Protein AF-0000000069321729 (afdb_homodimer)

Radius of gyration: 30.31 Å; Cα contacts (8 Å, |Δi|>4): 492; chains: 2; bounding box: 99×79×42 Å

Organism: Aedes albopictus (NCBI:txid7160)

Sequence (280 aa):
MAQFRSVLTGVLRRQTQLLVRAIPFSSQSTGKGHLKLSDTCVKRLKEICDDKSFLRVTIEGGGCSGFQYKFDIDDKLEADDVVFGEKDARVVIDQTSIEYVNGSTIDFHTELIRSGFRIINNPKAEQGCSCGASFAIKLDMAQFRSVLTGVLRRQTQLLVRAIPFSSQSTGKGHLKLSDTCVKRLKEICDDKSFLRVTIEGGGCSGFQYKFDIDDKLEADDVVFGEKDARVVIDQTSIEYVNGSTIDFHTELIRSGFRIINNPKAEQGCSCGASFAIKLD

Nearest PDB structures (foldseek):
  1x0g-assembly1_A  TM=8.311E-01  e=1.034E-07  Thermosynechococcus vestitus BP-1
  2d2a-assembly2_A  TM=8.079E-01  e=9.128E-08  Escherichia coli
  1x0g-assembly1_C  TM=8.410E-01  e=2.810E-07  Thermosynechococcus vestitus BP-1
  1r94-assembly1_A  TM=8.181E-01  e=1.339E-06  Escherichia coli
  1s98-assembly1_A  TM=8.050E-01  e=2.207E-06  Escherichia coli

pLDDT: mean 76.52, std 24.37, range [25.16, 98.44]

Structure (mmCIF, N/CA/C/O backbone):
data_AF-0000000069321729-model_v1
#
loop_
_entity.id
_entity.type
_entity.pdbx_description
1 polymer 'Iron-sulfur cluster assembly 2 homolog, mitochondrial'
#
loop_
_atom_site.group_PDB
_atom_site.id
_atom_site.type_symbol
_atom_site.label_atom_id
_atom_site.label_alt_id
_atom_site.label_comp_id
_atom_site.label_asym_id
_atom_site.label_entity_id
_atom_site.label_seq_id
_atom_site.pdbx_PDB_ins_code
_atom_site.Cartn_x
_atom_site.Cartn_y
_atom_site.Cartn_z
_atom_site.occupancy
_atom_site.B_iso_or_equiv
_atom_site.auth_seq_id
_atom_site.auth_comp_id
_atom_site.auth_asym_id
_atom_site.auth_atom_id
_atom_site.pdbx_PDB_model_num
ATOM 1 N N . MET A 1 1 ? -79.562 -44.406 -2.984 1 25.16 1 MET A N 1
ATOM 2 C CA . MET A 1 1 ? -78.125 -44.688 -2.971 1 25.16 1 MET A CA 1
ATOM 3 C C . MET A 1 1 ? -77.375 -43.812 -3.992 1 25.16 1 MET A C 1
ATOM 5 O O . MET A 1 1 ? -77.5 -44.031 -5.199 1 25.16 1 MET A O 1
ATOM 9 N N . ALA A 1 2 ? -77.438 -42.469 -3.715 1 28.06 2 ALA A N 1
ATOM 10 C CA . ALA A 1 2 ? -77 -41.25 -4.402 1 28.06 2 ALA A CA 1
ATOM 11 C C . ALA A 1 2 ? -75.5 -41.281 -4.648 1 28.06 2 ALA A C 1
ATOM 13 O O . ALA A 1 2 ? -74.688 -41.312 -3.701 1 28.06 2 ALA A O 1
ATOM 14 N N . GLN A 1 3 ? -75.062 -42.094 -5.641 1 29.8 3 GLN A N 1
ATOM 15 C CA . GLN A 1 3 ? -73.688 -42.281 -6.051 1 29.8 3 GLN A CA 1
ATOM 16 C C . GLN A 1 3 ? -73 -40.969 -6.449 1 29.8 3 GLN A C 1
ATOM 18 O O . GLN A 1 3 ? -73.5 -40.312 -7.387 1 29.8 3 GLN A O 1
ATOM 23 N N . PHE A 1 4 ? -72.688 -40.125 -5.445 1 33.66 4 PHE A N 1
ATOM 24 C CA . PHE A 1 4 ? -71.938 -38.875 -5.547 1 33.66 4 PHE A CA 1
ATOM 25 C C . PHE A 1 4 ? -70.625 -39.062 -6.301 1 33.66 4 PHE A C 1
ATOM 27 O O . PHE A 1 4 ? -69.812 -39.844 -5.902 1 33.66 4 PHE A O 1
ATOM 34 N N . ARG A 1 5 ? -70.688 -39.094 -7.695 1 33.28 5 ARG A N 1
ATOM 35 C CA . ARG A 1 5 ? -69.562 -39.062 -8.648 1 33.28 5 ARG A CA 1
ATOM 36 C C . ARG A 1 5 ? -68.625 -37.938 -8.328 1 33.28 5 ARG A C 1
ATOM 38 O O . ARG A 1 5 ? -69 -36.781 -8.328 1 33.28 5 ARG A O 1
ATOM 45 N N . SER A 1 6 ? -67.75 -38.188 -7.32 1 34.22 6 SER A N 1
ATOM 46 C CA . SER A 1 6 ? -66.625 -37.344 -6.914 1 34.22 6 SER A CA 1
ATOM 47 C C . SER A 1 6 ? -65.75 -36.938 -8.109 1 34.22 6 SER A C 1
ATOM 49 O O . SER A 1 6 ? -65.312 -37.781 -8.859 1 34.22 6 SER A O 1
ATOM 51 N N . VAL A 1 7 ? -66.188 -35.938 -8.961 1 39.03 7 VAL A N 1
ATOM 52 C CA . VAL A 1 7 ? -65.5 -35.312 -10.078 1 39.03 7 VAL A CA 1
ATOM 53 C C . VAL A 1 7 ? -64.125 -34.844 -9.617 1 39.03 7 VAL A C 1
ATOM 55 O O . VAL A 1 7 ? -64 -33.906 -8.82 1 39.03 7 VAL A O 1
ATOM 58 N N . LEU A 1 8 ? -63.188 -35.719 -9.18 1 38.53 8 LEU A N 1
ATOM 59 C CA . LEU A 1 8 ? -61.812 -35.375 -8.852 1 38.53 8 LEU A CA 1
ATOM 60 C C . LEU A 1 8 ? -61.156 -34.688 -10.031 1 38.53 8 LEU A C 1
ATOM 62 O O . LEU A 1 8 ? -60.906 -35.312 -11.062 1 38.53 8 LEU A O 1
ATOM 66 N N . THR A 1 9 ? -61.688 -33.531 -10.586 1 42.62 9 THR A N 1
ATOM 67 C CA . THR A 1 9 ? -60.906 -32.844 -11.617 1 42.62 9 THR A CA 1
ATOM 68 C C . THR A 1 9 ? -59.5 -32.531 -11.125 1 42.62 9 THR A C 1
ATOM 70 O O . THR A 1 9 ? -59.312 -31.828 -10.133 1 42.62 9 THR A O 1
ATOM 73 N N . GLY A 1 10 ? -58.656 -33.562 -10.992 1 34.59 10 GLY A N 1
ATOM 74 C CA . GLY A 1 10 ? -57.25 -33.469 -10.688 1 34.59 10 GLY A CA 1
ATOM 75 C C . GLY A 1 10 ? -56.531 -32.406 -11.523 1 34.59 10 GLY A C 1
ATOM 76 O O . GLY A 1 10 ? -56.531 -32.5 -12.758 1 34.59 10 GLY A O 1
ATOM 77 N N . VAL A 1 11 ? -56.688 -31.109 -11.195 1 40.5 11 VAL A N 1
ATOM 78 C CA . VAL A 1 11 ? -55.906 -30.047 -11.797 1 40.5 11 VAL A CA 1
ATOM 79 C C . VAL A 1 11 ? -54.406 -30.422 -11.742 1 40.5 11 VAL A C 1
ATOM 81 O O . VAL A 1 11 ? -53.875 -30.625 -10.656 1 40.5 11 VAL A O 1
ATOM 84 N N . LEU A 1 12 ? -53.938 -31.25 -12.672 1 40.28 12 LEU A N 1
ATOM 85 C CA . LEU A 1 12 ? -52.531 -31.5 -12.891 1 40.28 12 LEU A CA 1
ATOM 86 C C . LEU A 1 12 ? -51.75 -30.188 -12.953 1 40.28 12 LEU A C 1
ATOM 88 O O . LEU A 1 12 ? -51.969 -29.375 -13.852 1 40.28 12 LEU A O 1
ATOM 92 N N . ARG A 1 13 ? -51.5 -29.516 -11.75 1 38.75 13 ARG A N 1
ATOM 93 C CA . ARG A 1 13 ? -50.531 -28.406 -11.68 1 38.75 13 ARG A CA 1
ATOM 94 C C . ARG A 1 13 ? -49.25 -28.75 -12.43 1 38.75 13 ARG A C 1
ATOM 96 O O . ARG A 1 13 ? -48.562 -29.719 -12.078 1 38.75 13 ARG A O 1
ATOM 103 N N . ARG A 1 14 ? -49.25 -28.594 -13.812 1 38 14 ARG A N 1
ATOM 104 C CA . ARG A 1 14 ? -48 -28.625 -14.57 1 38 14 ARG A CA 1
ATOM 105 C C . ARG A 1 14 ? -46.906 -27.797 -13.867 1 38 14 ARG A C 1
ATOM 107 O O . ARG A 1 14 ? -47.062 -26.594 -13.695 1 38 14 ARG A O 1
ATOM 114 N N . GLN A 1 15 ? -46.281 -28.328 -12.836 1 36.44 15 GLN A N 1
ATOM 115 C CA . GLN A 1 15 ? -45.062 -27.734 -12.312 1 36.44 15 GLN A CA 1
ATOM 116 C C . GLN A 1 15 ? -44.125 -27.344 -13.445 1 36.44 15 GLN A C 1
ATOM 118 O O . GLN A 1 15 ? -43.656 -28.219 -14.188 1 36.44 15 GLN A O 1
ATOM 123 N N . THR A 1 16 ? -44.438 -26.25 -14.141 1 41.72 16 THR A N 1
ATOM 124 C CA . THR A 1 16 ? -43.375 -25.734 -15.023 1 41.72 16 THR A CA 1
ATOM 125 C C . THR A 1 16 ? -42.062 -25.625 -14.289 1 41.72 16 THR A C 1
ATOM 127 O O . THR A 1 16 ? -41.938 -24.891 -13.297 1 41.72 16 THR A O 1
ATOM 130 N N . GLN A 1 17 ? -41.344 -26.797 -14.133 1 38.78 17 GLN A N 1
ATOM 131 C CA . GLN A 1 17 ? -39.938 -26.688 -13.711 1 38.78 17 GLN A CA 1
ATOM 132 C C . GLN A 1 17 ? -39.188 -25.641 -14.539 1 38.78 17 GLN A C 1
ATOM 134 O O . GLN A 1 17 ? -39.156 -25.734 -15.766 1 38.78 17 GLN A O 1
ATOM 139 N N . LEU A 1 18 ? -39.344 -24.406 -14.164 1 40.66 18 LEU A N 1
ATOM 140 C CA . LEU A 1 18 ? -38.406 -23.469 -14.75 1 40.66 18 LEU A CA 1
ATOM 141 C C . LEU A 1 18 ? -37 -24.031 -14.727 1 40.66 18 LEU A C 1
ATOM 143 O O . LEU A 1 18 ? -36.438 -24.297 -13.656 1 40.66 18 LEU A O 1
ATOM 147 N N . LEU A 1 19 ? -36.688 -24.891 -15.648 1 36.5 19 LEU A N 1
ATOM 148 C CA . LEU A 1 19 ? -35.281 -25.25 -15.805 1 36.5 19 LEU A CA 1
ATOM 149 C C . LEU A 1 19 ? -34.406 -24 -15.836 1 36.5 19 LEU A C 1
ATOM 151 O O . LEU A 1 19 ? -34.562 -23.156 -16.719 1 36.5 19 LEU A O 1
ATOM 155 N N . VAL A 1 20 ? -34.156 -23.422 -14.766 1 36.75 20 VAL A N 1
ATOM 156 C CA . VAL A 1 20 ? -33.031 -22.484 -14.781 1 36.75 20 VAL A CA 1
ATOM 157 C C . VAL A 1 20 ? -31.859 -23.094 -15.539 1 36.75 20 VAL A C 1
ATOM 159 O O . VAL A 1 20 ? -31.328 -24.141 -15.133 1 36.75 20 VAL A O 1
ATOM 162 N N . ARG A 1 21 ? -31.922 -23.016 -16.859 1 35.53 21 ARG A N 1
ATOM 163 C CA . ARG A 1 21 ? -30.75 -23.359 -17.656 1 35.53 21 ARG A CA 1
ATOM 164 C C . ARG A 1 21 ? -29.469 -22.891 -16.969 1 35.53 21 ARG A C 1
ATOM 166 O O . ARG A 1 21 ? -29.344 -21.719 -16.609 1 35.53 21 ARG A O 1
ATOM 173 N N . ALA A 1 22 ? -28.859 -23.734 -16.203 1 34.84 22 ALA A N 1
ATOM 174 C CA . ALA A 1 22 ? -27.484 -23.484 -15.781 1 34.84 22 ALA A CA 1
ATOM 175 C C . ALA A 1 22 ? -26.656 -22.953 -16.938 1 34.84 22 ALA A C 1
ATOM 177 O O . ALA A 1 22 ? -26.656 -23.516 -18.031 1 34.84 22 ALA A O 1
ATOM 178 N N . ILE A 1 23 ? -26.641 -21.672 -17.141 1 34 23 ILE A N 1
ATOM 179 C CA . ILE A 1 23 ? -25.625 -21.156 -18.062 1 34 23 ILE A CA 1
ATOM 180 C C . ILE A 1 23 ? -24.312 -21.938 -17.859 1 34 23 ILE A C 1
ATOM 182 O O . ILE A 1 23 ? -23.859 -22.094 -16.734 1 34 23 ILE A O 1
ATOM 186 N N . PRO A 1 24 ? -24.125 -22.906 -18.641 1 32.41 24 PRO A N 1
ATOM 187 C CA . PRO A 1 24 ? -22.797 -23.516 -18.453 1 32.41 24 PRO A CA 1
ATOM 188 C C . PRO A 1 24 ? -21.688 -22.5 -18.266 1 32.41 24 PRO A C 1
ATOM 190 O O . PRO A 1 24 ? -21.656 -21.484 -18.969 1 32.41 24 PRO A O 1
ATOM 193 N N . PHE A 1 25 ? -21.344 -22.172 -17.109 1 34.84 25 PHE A N 1
ATOM 194 C CA . PHE A 1 25 ? -20.016 -21.594 -16.984 1 34.84 25 PHE A CA 1
ATOM 195 C C . PHE A 1 25 ? -19 -22.328 -17.859 1 34.84 25 PHE A C 1
ATOM 197 O O . PHE A 1 25 ? -18.828 -23.547 -17.719 1 34.84 25 PHE A O 1
ATOM 204 N N . SER A 1 26 ? -19.094 -22.156 -19.172 1 32.22 26 SER A N 1
ATOM 205 C CA . SER A 1 26 ? -18.094 -22.688 -20.078 1 32.22 26 SER A C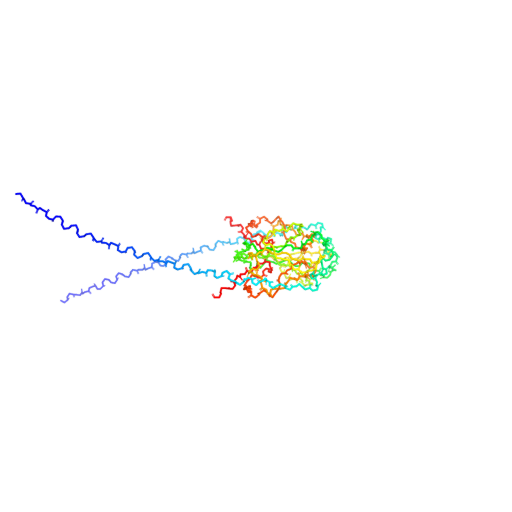A 1
ATOM 206 C C . SER A 1 26 ? -16.719 -22.734 -19.438 1 32.22 26 SER A C 1
ATOM 208 O O . SER A 1 26 ? -16.219 -21.719 -18.953 1 32.22 26 SER A O 1
ATOM 210 N N . SER A 1 27 ? -16.375 -23.75 -18.828 1 35.34 27 SER A N 1
ATOM 211 C CA . SER A 1 27 ? -15.047 -24.141 -18.328 1 35.34 27 SER A CA 1
ATOM 212 C C . SER A 1 27 ? -13.969 -23.875 -19.359 1 35.34 27 SER A C 1
ATOM 214 O O . SER A 1 27 ? -12.812 -24.25 -19.172 1 35.34 27 SER A O 1
ATOM 216 N N . GLN A 1 28 ? -14.352 -23.859 -20.75 1 35.16 28 GLN A N 1
ATOM 217 C CA . GLN A 1 28 ? -13.32 -24.281 -21.688 1 35.16 28 GLN A CA 1
ATOM 218 C C . GLN A 1 28 ? -12.086 -23.391 -21.578 1 35.16 28 GLN A C 1
ATOM 220 O O . GLN A 1 28 ? -11.094 -23.594 -22.281 1 35.16 28 GLN A O 1
ATOM 225 N N . SER A 1 29 ? -12.156 -22.078 -21.359 1 38.25 29 SER A N 1
ATOM 226 C CA . SER A 1 29 ? -10.93 -21.359 -21.672 1 38.25 29 SER A CA 1
ATOM 227 C C . SER A 1 29 ? -9.75 -21.906 -20.875 1 38.25 29 SER A C 1
ATOM 229 O O . SER A 1 29 ? -9.68 -21.703 -19.656 1 38.25 29 SER A O 1
ATOM 231 N N . THR A 1 30 ? -9.359 -23.141 -21.016 1 41.84 30 THR A N 1
ATOM 232 C CA . THR A 1 30 ? -8.18 -23.75 -20.406 1 41.84 30 THR A CA 1
ATOM 233 C C . THR A 1 30 ? -7.016 -22.766 -20.391 1 41.84 30 THR A C 1
ATOM 235 O O . THR A 1 30 ? -5.863 -23.156 -20.203 1 41.84 30 THR A O 1
ATOM 238 N N . GLY A 1 31 ? -7.043 -21.688 -21.062 1 47.41 31 GLY A N 1
ATOM 239 C CA . GLY A 1 31 ? -5.953 -20.781 -21.391 1 47.41 31 GLY A CA 1
ATOM 240 C C . GLY A 1 31 ? -5.133 -20.375 -20.188 1 47.41 31 GLY A C 1
ATOM 241 O O . GLY A 1 31 ? -5.691 -20.031 -19.141 1 47.41 31 GLY A O 1
ATOM 242 N N . LYS A 1 32 ? -4.02 -21.109 -20.062 1 60.25 32 LYS A N 1
ATOM 243 C CA . LYS A 1 32 ? -3.033 -20.641 -19.094 1 60.25 32 LYS A CA 1
ATOM 244 C C . LYS A 1 32 ? -3.053 -19.109 -18.984 1 60.25 32 LYS A C 1
ATOM 246 O O . LYS A 1 32 ? -3.148 -18.422 -20 1 60.25 32 LYS A O 1
ATOM 251 N N . GLY A 1 33 ? -3.568 -18.594 -17.953 1 67.88 33 GLY A N 1
ATOM 252 C CA . GLY A 1 33 ? -3.541 -17.156 -17.734 1 67.88 33 GLY A CA 1
ATOM 253 C C . GLY A 1 33 ? -2.262 -16.5 -18.219 1 67.88 33 GLY A C 1
ATOM 254 O O . GLY A 1 33 ? -1.248 -17.172 -18.422 1 67.88 33 GLY A O 1
ATOM 255 N N . HIS A 1 34 ? -2.408 -15.484 -18.906 1 88.25 34 HIS A N 1
ATOM 256 C CA . HIS A 1 34 ? -1.277 -14.68 -19.359 1 88.25 34 HIS A CA 1
ATOM 257 C C . HIS A 1 34 ? -0.983 -13.539 -18.391 1 88.25 34 HIS A C 1
ATOM 259 O O . HIS A 1 34 ? -1.849 -12.695 -18.141 1 88.25 34 HIS A O 1
ATOM 265 N N . LEU A 1 35 ? 0.173 -13.711 -17.719 1 94.94 35 LEU A N 1
ATOM 266 C CA . LEU A 1 35 ? 0.676 -12.633 -16.875 1 94.94 35 LEU A CA 1
ATOM 267 C C . LEU A 1 35 ? 2.057 -12.18 -17.328 1 94.94 35 LEU A C 1
ATOM 269 O O . LEU A 1 35 ? 2.902 -13 -17.688 1 94.94 35 LEU A O 1
ATOM 273 N N . LYS A 1 36 ? 2.199 -10.922 -17.391 1 96.94 36 LYS A N 1
ATOM 274 C CA . LYS A 1 36 ? 3.516 -10.352 -17.672 1 96.94 36 LYS A CA 1
ATOM 275 C C . LYS A 1 36 ? 4.211 -9.93 -16.375 1 96.94 36 LYS A C 1
ATOM 277 O O . LYS A 1 36 ? 3.562 -9.445 -15.445 1 96.94 36 LYS A O 1
ATOM 282 N N . LEU A 1 37 ? 5.477 -10.148 -16.328 1 98.12 37 LEU A N 1
ATOM 283 C CA . LEU A 1 37 ? 6.316 -9.648 -15.242 1 98.12 37 LEU A CA 1
ATOM 284 C C . LEU A 1 37 ? 7.199 -8.5 -15.727 1 98.12 37 LEU A C 1
ATOM 286 O O . LEU A 1 37 ? 7.945 -8.656 -16.688 1 98.12 37 LEU A O 1
ATOM 290 N N . SER A 1 38 ? 7.086 -7.355 -15.055 1 98.31 38 SER A N 1
ATOM 291 C CA . SER A 1 38 ? 7.957 -6.25 -15.43 1 98.31 38 SER A CA 1
ATOM 292 C C . SER A 1 38 ? 9.406 -6.539 -15.062 1 98.31 38 SER A C 1
ATOM 294 O O . SER A 1 38 ? 9.688 -7.445 -14.273 1 98.31 38 SER A O 1
ATOM 296 N N . ASP A 1 39 ? 10.328 -5.711 -15.602 1 98.12 39 ASP A N 1
ATOM 297 C CA . ASP A 1 39 ? 11.742 -5.844 -15.266 1 98.12 39 ASP A CA 1
ATOM 298 C C . ASP A 1 39 ? 11.977 -5.578 -13.781 1 98.12 39 ASP A C 1
ATOM 300 O O . ASP A 1 39 ? 12.797 -6.25 -13.148 1 98.12 39 ASP A O 1
ATOM 304 N N . THR A 1 40 ? 11.266 -4.594 -13.25 1 98.38 40 THR A N 1
ATOM 305 C CA . THR A 1 40 ? 11.445 -4.246 -11.844 1 98.38 40 THR A CA 1
ATOM 306 C C . THR A 1 40 ? 10.914 -5.352 -10.938 1 98.38 40 THR A C 1
ATOM 308 O O . THR A 1 40 ? 11.469 -5.602 -9.867 1 98.38 40 THR A O 1
ATOM 311 N N . CYS A 1 41 ? 9.883 -5.973 -11.383 1 98.31 41 CYS A N 1
ATOM 312 C CA . CYS A 1 41 ? 9.383 -7.125 -10.633 1 98.31 41 CYS A CA 1
ATOM 313 C C . CYS A 1 41 ? 10.422 -8.242 -10.602 1 98.31 41 CYS A C 1
ATOM 315 O O . CYS A 1 41 ? 10.75 -8.758 -9.531 1 98.31 41 CYS A O 1
ATOM 317 N N . VAL A 1 42 ? 10.906 -8.539 -11.766 1 98.38 42 VAL A N 1
ATOM 318 C CA . VAL A 1 42 ? 11.875 -9.625 -11.875 1 98.38 42 VAL A CA 1
ATOM 319 C C . VAL A 1 42 ? 13.109 -9.305 -11.039 1 98.38 42 VAL A C 1
ATOM 321 O O . VAL A 1 42 ? 13.609 -10.156 -10.297 1 98.38 42 VAL A O 1
ATOM 324 N N . LYS A 1 43 ? 13.539 -8.133 -11.141 1 97.94 43 LYS A N 1
ATOM 325 C CA . LYS A 1 43 ? 14.711 -7.703 -10.383 1 97.94 43 LYS A CA 1
ATOM 326 C C . LYS A 1 43 ? 14.477 -7.844 -8.883 1 97.94 43 LYS A C 1
ATOM 328 O O . LYS A 1 43 ? 15.32 -8.375 -8.164 1 97.94 43 LYS A O 1
ATOM 333 N N . ARG A 1 44 ? 13.336 -7.43 -8.445 1 98.25 44 ARG A N 1
ATOM 334 C CA . ARG A 1 44 ? 13.023 -7.496 -7.02 1 98.25 44 ARG A CA 1
ATOM 335 C C . ARG A 1 44 ? 12.922 -8.945 -6.551 1 98.25 44 ARG A C 1
ATOM 337 O O . ARG A 1 44 ? 13.414 -9.289 -5.473 1 98.25 44 ARG A O 1
ATOM 344 N N . LEU A 1 45 ? 12.32 -9.727 -7.316 1 98.25 45 LEU A N 1
ATOM 345 C CA . LEU A 1 45 ? 12.188 -11.133 -6.957 1 98.25 45 LEU A CA 1
ATOM 346 C C . LEU A 1 45 ? 13.555 -11.797 -6.84 1 98.25 45 LEU A C 1
ATOM 348 O O . LEU A 1 45 ? 13.781 -12.602 -5.93 1 98.25 45 LEU A O 1
ATOM 352 N N . LYS A 1 46 ? 14.414 -11.477 -7.688 1 98 46 LYS A N 1
ATOM 353 C CA . LYS A 1 46 ? 15.75 -12.055 -7.641 1 98 46 LYS A CA 1
ATOM 354 C C . LYS A 1 46 ? 16.484 -11.648 -6.367 1 98 46 LYS A C 1
ATOM 356 O O . LYS A 1 46 ? 17.344 -12.375 -5.879 1 98 46 LYS A O 1
ATOM 361 N N . GLU A 1 47 ? 16.109 -10.516 -5.863 1 97.38 47 GLU A N 1
ATOM 362 C CA . GLU A 1 47 ? 16.719 -10 -4.645 1 97.38 47 GLU A CA 1
ATOM 363 C C . GLU A 1 47 ? 16.156 -10.695 -3.408 1 97.38 47 GLU A C 1
ATOM 365 O O . GLU A 1 47 ? 16.844 -10.844 -2.402 1 97.38 47 GLU A O 1
ATOM 370 N N . ILE A 1 48 ? 14.906 -11.109 -3.484 1 97.19 48 ILE A N 1
ATOM 371 C CA . ILE A 1 48 ? 14.273 -11.469 -2.223 1 97.19 48 ILE A CA 1
ATOM 372 C C . ILE A 1 48 ? 13.906 -12.953 -2.23 1 97.19 48 ILE A C 1
ATOM 374 O O . ILE A 1 48 ? 13.547 -13.516 -1.193 1 97.19 48 ILE A O 1
ATOM 378 N N . CYS A 1 49 ? 13.93 -13.531 -3.344 1 96.56 49 CYS A N 1
ATOM 379 C CA . CYS A 1 49 ? 13.586 -14.945 -3.447 1 96.56 49 CYS A CA 1
ATOM 380 C C . CYS A 1 49 ? 14.82 -15.773 -3.812 1 96.56 49 CYS A C 1
ATOM 382 O O . CYS A 1 49 ? 15.75 -15.266 -4.441 1 96.56 49 CYS A O 1
ATOM 384 N N . ASP A 1 50 ? 14.734 -17 -3.393 1 93.44 50 ASP A N 1
ATOM 385 C CA . ASP A 1 50 ? 15.672 -18.016 -3.875 1 93.44 50 ASP A CA 1
ATOM 386 C C . ASP A 1 50 ? 14.953 -19.078 -4.711 1 93.44 50 ASP A C 1
ATOM 388 O O . ASP A 1 50 ? 13.828 -18.859 -5.16 1 93.44 50 ASP A O 1
ATOM 392 N N . ASP A 1 51 ? 15.594 -20.234 -4.949 1 91.75 51 ASP A N 1
ATOM 393 C CA . ASP A 1 51 ? 15.039 -21.25 -5.832 1 91.75 51 ASP A CA 1
ATOM 394 C C . ASP A 1 51 ? 13.836 -21.953 -5.184 1 91.75 51 ASP A C 1
ATOM 396 O O . ASP A 1 51 ? 13.07 -22.625 -5.863 1 91.75 51 ASP A O 1
ATOM 400 N N . LYS A 1 52 ? 13.625 -21.766 -4 1 94.56 52 LYS A N 1
ATOM 401 C CA . LYS A 1 52 ? 12.562 -22.484 -3.307 1 94.56 52 LYS A CA 1
ATOM 402 C C . LYS A 1 52 ? 11.367 -21.578 -3.051 1 94.56 52 LYS A C 1
ATOM 404 O O . LYS A 1 52 ? 10.25 -22.062 -2.82 1 94.56 52 LYS A O 1
ATOM 409 N N . SER A 1 53 ? 11.609 -20.25 -3.057 1 97.69 53 SER A N 1
ATOM 410 C CA . SER A 1 53 ? 10.531 -19.344 -2.715 1 97.69 53 SER A CA 1
ATOM 411 C C . SER A 1 53 ? 10.047 -18.578 -3.943 1 97.69 53 SER A C 1
ATOM 413 O O . SER A 1 53 ? 10.727 -18.547 -4.973 1 97.69 53 SER A O 1
ATOM 415 N N . PHE A 1 54 ? 8.844 -18.047 -3.889 1 98.38 54 PHE A N 1
ATOM 416 C CA . PHE A 1 54 ? 8.219 -17.312 -4.988 1 98.38 54 PHE A CA 1
ATOM 417 C C . PHE A 1 54 ? 7.191 -16.312 -4.469 1 98.38 54 PHE A C 1
ATOM 419 O O . PHE A 1 54 ? 6.812 -16.375 -3.297 1 98.38 54 PHE A O 1
ATOM 426 N N . LEU A 1 55 ? 6.812 -15.398 -5.273 1 98.44 55 LEU A N 1
ATOM 427 C CA . LEU A 1 55 ? 5.723 -14.469 -4.977 1 98.44 55 LEU A CA 1
ATOM 428 C C . LEU A 1 55 ? 4.371 -15.109 -5.277 1 98.44 55 LEU A C 1
ATOM 430 O O . LEU A 1 55 ? 4.09 -15.469 -6.422 1 98.44 55 LEU A O 1
ATOM 434 N N . ARG A 1 56 ? 3.562 -15.219 -4.27 1 98.38 56 ARG A N 1
ATOM 435 C CA . ARG A 1 56 ? 2.188 -15.664 -4.469 1 98.38 56 ARG A CA 1
ATOM 436 C C . ARG A 1 56 ? 1.237 -14.477 -4.594 1 98.38 56 ARG A C 1
ATOM 438 O O . ARG A 1 56 ? 1.282 -13.555 -3.783 1 98.38 56 ARG A O 1
ATOM 445 N N . VAL A 1 57 ? 0.411 -14.547 -5.629 1 96.75 57 VAL A N 1
ATOM 446 C CA . VAL A 1 57 ? -0.628 -13.539 -5.836 1 96.75 57 VAL A CA 1
ATOM 447 C C . VAL A 1 57 ? -2.004 -14.172 -5.633 1 96.75 57 VAL A C 1
ATOM 449 O O . VAL A 1 57 ? -2.311 -15.211 -6.223 1 96.75 57 VAL A O 1
ATOM 452 N N . THR A 1 58 ? -2.83 -13.516 -4.801 1 93.5 58 THR A N 1
ATOM 453 C CA . THR A 1 58 ? -4.195 -13.977 -4.566 1 93.5 58 THR A CA 1
ATOM 454 C C . THR A 1 58 ? -5.176 -12.805 -4.629 1 93.5 58 THR A C 1
ATOM 456 O O . THR A 1 58 ? -4.84 -11.68 -4.258 1 93.5 58 THR A O 1
ATOM 459 N N . ILE A 1 59 ? -6.305 -13.133 -5.121 1 89.31 59 ILE A N 1
ATOM 460 C CA . ILE A 1 59 ? -7.387 -12.148 -5.102 1 89.31 59 ILE A CA 1
ATOM 461 C C . ILE A 1 59 ? -8.352 -12.469 -3.959 1 89.31 59 ILE A C 1
ATOM 463 O O . ILE A 1 59 ? -8.82 -13.594 -3.83 1 89.31 59 ILE A O 1
ATOM 467 N N . GLU A 1 60 ? -8.5 -11.5 -3.1 1 83.5 60 GLU A N 1
ATOM 468 C CA . GLU A 1 60 ? -9.406 -11.656 -1.962 1 83.5 60 GLU A CA 1
ATOM 469 C C . GLU A 1 60 ? -10.531 -10.625 -2.004 1 83.5 60 GLU A C 1
ATOM 471 O O . GLU A 1 60 ? -10.375 -9.555 -2.586 1 83.5 60 GLU A O 1
ATOM 476 N N . GLY A 1 61 ? -11.68 -11.234 -1.339 1 74.88 61 GLY A N 1
ATOM 477 C CA . GLY A 1 61 ? -12.719 -10.25 -1.103 1 74.88 61 GLY A CA 1
ATOM 478 C C . GLY A 1 61 ? -12.312 -9.18 -0.105 1 74.88 61 GLY A C 1
ATOM 479 O O . GLY A 1 61 ? -11.617 -9.469 0.874 1 74.88 61 GLY A O 1
ATOM 480 N N . GLY A 1 62 ? -12.617 -8.117 -0.289 1 65.94 62 GLY A N 1
ATOM 481 C CA . GLY A 1 62 ? -12.32 -7.027 0.626 1 65.94 62 GLY A CA 1
ATOM 482 C C . GLY A 1 62 ? -12.086 -5.703 -0.078 1 65.94 62 GLY A C 1
ATOM 483 O O . GLY A 1 62 ? -12.297 -5.594 -1.288 1 65.94 62 GLY A O 1
ATOM 484 N N . GLY A 1 63 ? -11.828 -4.926 0.655 1 54.31 63 GLY A N 1
ATOM 485 C CA . GLY A 1 63 ? -11.766 -3.547 0.193 1 54.31 63 GLY A CA 1
ATOM 486 C C . GLY A 1 63 ? -13.117 -2.857 0.19 1 54.31 63 GLY A C 1
ATOM 487 O O . GLY A 1 63 ? -14.148 -3.5 0.393 1 54.31 63 GLY A O 1
ATOM 488 N N . CYS A 1 64 ? -13.086 -1.807 0.515 1 57.75 64 CYS A N 1
ATOM 489 C CA . CYS A 1 64 ? -14.344 -1.098 0.739 1 57.75 64 CYS A CA 1
ATOM 490 C C . CYS A 1 64 ? -15.469 -1.71 -0.085 1 57.75 64 CYS A C 1
ATOM 492 O O . CYS A 1 64 ? -16.578 -1.898 0.417 1 57.75 64 CYS A O 1
ATOM 494 N N . SER A 1 65 ? -15.406 -1.912 -1.303 1 59.5 65 SER A N 1
ATOM 495 C CA . SER A 1 65 ? -16.516 -2.385 -2.133 1 59.5 65 SER A CA 1
ATOM 496 C C . SER A 1 65 ? -16 -3.26 -3.277 1 59.5 65 SER A C 1
ATOM 498 O O . SER A 1 65 ? -16.578 -3.252 -4.367 1 59.5 65 SER A O 1
ATOM 500 N N . GLY A 1 66 ? -14.977 -4.07 -2.877 1 69.69 66 GLY A N 1
ATOM 501 C CA . GLY A 1 66 ? -14.555 -4.859 -4.02 1 69.69 66 GLY A CA 1
ATOM 502 C C . GLY A 1 66 ? -13.516 -5.914 -3.666 1 69.69 66 GLY A C 1
ATOM 503 O O . GLY A 1 66 ? -13.648 -6.605 -2.654 1 69.69 66 GLY A O 1
ATOM 504 N N . PHE A 1 67 ? -12.664 -6.152 -4.66 1 76.62 67 PHE A N 1
ATOM 505 C CA . PHE A 1 67 ? -11.594 -7.137 -4.547 1 76.62 67 PHE A CA 1
ATOM 506 C C . PHE A 1 67 ? -10.258 -6.461 -4.238 1 76.62 67 PHE A C 1
ATOM 508 O O . PHE A 1 67 ? -10.062 -5.285 -4.562 1 76.62 67 PHE A O 1
ATOM 515 N N . GLN A 1 68 ? -9.422 -7.266 -3.584 1 83.06 68 GLN A N 1
ATOM 516 C CA . GLN A 1 68 ? -8.086 -6.75 -3.273 1 83.06 68 GLN A CA 1
ATOM 517 C C . GLN A 1 68 ? -7.004 -7.715 -3.742 1 83.06 68 GLN A C 1
ATOM 519 O O . GLN A 1 68 ? -7.164 -8.938 -3.641 1 83.06 68 GLN A O 1
ATOM 524 N N . TYR A 1 69 ? -5.914 -7.09 -4.195 1 88.81 69 TYR A N 1
ATOM 525 C CA . TYR A 1 69 ? -4.723 -7.883 -4.48 1 88.81 69 TYR A CA 1
ATOM 526 C C . TYR A 1 69 ? -3.98 -8.227 -3.193 1 88.81 69 TYR A C 1
ATOM 528 O O . TYR A 1 69 ? -3.756 -7.355 -2.348 1 88.81 69 TYR A O 1
ATOM 536 N N . LYS A 1 70 ? -3.621 -9.469 -3.123 1 90.56 70 LYS A N 1
ATOM 537 C CA . LYS A 1 70 ? -2.777 -9.875 -2.006 1 90.56 70 LYS A CA 1
ATOM 538 C C . LYS A 1 70 ? -1.485 -10.523 -2.5 1 90.56 70 LYS A C 1
ATOM 540 O O . LYS A 1 70 ? -1.512 -11.375 -3.389 1 90.56 70 LYS A O 1
ATOM 545 N N . PHE A 1 71 ? -0.383 -10.094 -1.881 1 95.38 71 PHE A N 1
ATOM 546 C CA . PHE A 1 71 ? 0.932 -10.633 -2.211 1 95.38 71 PHE A CA 1
ATOM 547 C C . PHE A 1 71 ? 1.572 -11.281 -0.992 1 95.38 71 PHE A C 1
ATOM 549 O O . PHE A 1 71 ? 1.491 -10.75 0.117 1 95.38 71 PHE A O 1
ATOM 556 N N . ASP A 1 72 ? 2.23 -12.422 -1.242 1 96.5 72 ASP A N 1
ATOM 557 C CA . ASP A 1 72 ? 2.98 -13.109 -0.194 1 96.5 72 ASP A CA 1
ATOM 558 C C . ASP A 1 72 ? 4.195 -13.836 -0.771 1 96.5 72 ASP A C 1
ATOM 560 O O . ASP A 1 72 ? 4.18 -14.25 -1.931 1 96.5 72 ASP A O 1
ATOM 564 N N . ILE A 1 73 ? 5.23 -13.945 0.071 1 98.06 73 ILE A N 1
ATOM 565 C CA . ILE A 1 73 ? 6.309 -14.859 -0.283 1 98.06 73 ILE A CA 1
ATOM 566 C C . ILE A 1 73 ? 5.988 -16.266 0.242 1 98.06 73 ILE A C 1
ATOM 568 O O . ILE A 1 73 ? 5.68 -16.438 1.424 1 98.06 73 ILE A O 1
ATOM 572 N N . ASP A 1 74 ? 6.035 -17.203 -0.648 1 97.75 74 ASP A N 1
ATOM 573 C CA . ASP A 1 74 ? 5.652 -18.578 -0.352 1 97.75 74 ASP A CA 1
ATOM 574 C C . ASP A 1 74 ? 6.695 -19.562 -0.879 1 97.75 74 ASP A C 1
ATOM 576 O O . ASP A 1 74 ? 7.547 -19.203 -1.689 1 97.75 74 ASP A O 1
ATOM 580 N N . ASP A 1 75 ? 6.621 -20.828 -0.405 1 97.69 75 ASP A N 1
ATOM 581 C CA . ASP A 1 75 ? 7.57 -21.828 -0.875 1 97.69 75 ASP A CA 1
ATOM 582 C C . ASP A 1 75 ? 6.879 -23.172 -1.117 1 97.69 75 ASP A C 1
ATOM 584 O O . ASP A 1 75 ? 7.539 -24.172 -1.366 1 97.69 75 ASP A O 1
ATOM 588 N N . LYS A 1 76 ? 5.566 -23.156 -1.053 1 97.62 76 LYS A N 1
ATOM 589 C CA . LYS A 1 76 ? 4.789 -24.375 -1.288 1 97.62 76 LYS A CA 1
ATOM 590 C C . LYS A 1 76 ? 3.816 -24.188 -2.447 1 97.62 76 LYS A C 1
ATOM 592 O O . LYS A 1 76 ? 2.941 -23.312 -2.396 1 97.62 76 LYS A O 1
ATOM 597 N N . LEU A 1 77 ? 3.939 -25.094 -3.412 1 96.75 77 LEU A N 1
ATOM 598 C CA . LEU A 1 77 ? 3.037 -25.062 -4.559 1 96.75 77 LEU A CA 1
ATOM 599 C C . LEU A 1 77 ? 1.79 -25.891 -4.289 1 96.75 77 LEU A C 1
ATOM 601 O O . LEU A 1 77 ? 1.877 -26.984 -3.701 1 96.75 77 LEU A O 1
ATOM 605 N N . GLU A 1 78 ? 0.689 -25.328 -4.648 1 96.62 78 GLU A N 1
ATOM 606 C CA . GLU A 1 78 ? -0.564 -26.078 -4.562 1 96.62 78 GLU A CA 1
ATOM 607 C C . GLU A 1 78 ? -0.947 -26.672 -5.91 1 96.62 78 GLU A C 1
ATOM 609 O O . GLU A 1 78 ? -0.418 -26.266 -6.949 1 96.62 78 GLU A O 1
ATOM 614 N N . ALA A 1 79 ? -1.929 -27.562 -5.898 1 96.19 79 ALA A N 1
ATOM 615 C CA . ALA A 1 79 ? -2.303 -28.344 -7.074 1 96.19 79 ALA A CA 1
ATOM 616 C C . ALA A 1 79 ? -2.855 -27.438 -8.18 1 96.19 79 ALA A C 1
ATOM 618 O O . ALA A 1 79 ? -2.645 -27.703 -9.359 1 96.19 79 ALA A O 1
ATOM 619 N N . ASP A 1 80 ? -3.504 -26.344 -7.848 1 95.69 80 ASP A N 1
ATOM 620 C CA . ASP A 1 80 ? -4.164 -25.531 -8.859 1 95.69 80 ASP A CA 1
ATOM 621 C C . ASP A 1 80 ? -3.342 -24.281 -9.172 1 95.69 80 ASP A C 1
ATOM 623 O O . ASP A 1 80 ? -3.822 -23.375 -9.852 1 95.69 80 ASP A O 1
ATOM 627 N N . ASP A 1 81 ? -2.109 -24.328 -8.766 1 96.5 81 ASP A N 1
ATOM 628 C CA . ASP A 1 81 ? -1.254 -23.156 -8.969 1 96.5 81 ASP A CA 1
ATOM 629 C C . ASP A 1 81 ? -0.721 -23.109 -10.398 1 96.5 81 ASP A C 1
ATOM 631 O O . ASP A 1 81 ? -0.375 -24.141 -10.977 1 96.5 81 ASP A O 1
ATOM 635 N N . VAL A 1 82 ? -0.712 -21.906 -10.961 1 95.75 82 VAL A N 1
ATOM 636 C CA . VAL A 1 82 ? -0.037 -21.625 -12.219 1 95.75 82 VAL A CA 1
ATOM 637 C C . VAL A 1 82 ? 1.216 -20.797 -11.961 1 95.75 82 VAL A C 1
ATOM 639 O O . VAL A 1 82 ? 1.172 -19.812 -11.219 1 95.75 82 VAL A O 1
ATOM 642 N N . VAL A 1 83 ? 2.391 -21.156 -12.555 1 96.19 83 VAL A N 1
ATOM 643 C CA . VAL A 1 83 ? 3.678 -20.531 -12.281 1 96.19 83 VAL A CA 1
ATOM 644 C C . VAL A 1 83 ? 4.117 -19.703 -13.492 1 96.19 83 VAL A C 1
ATOM 646 O O . VAL A 1 83 ? 4.035 -20.172 -14.633 1 96.19 83 VAL A O 1
ATOM 649 N N . PHE A 1 84 ? 4.594 -18.484 -13.164 1 96.56 84 PHE A N 1
ATOM 650 C CA . PHE A 1 84 ? 5.129 -17.578 -14.172 1 96.56 84 PHE A CA 1
ATOM 651 C C . PHE A 1 84 ? 6.547 -17.156 -13.82 1 96.56 84 PHE A C 1
ATOM 653 O O . PHE A 1 84 ? 6.852 -16.891 -12.656 1 96.56 84 PHE A O 1
ATOM 660 N N . GLY A 1 85 ? 7.441 -17.016 -14.828 1 94.88 85 GLY A N 1
ATOM 661 C CA . GLY A 1 85 ? 8.789 -16.5 -14.609 1 94.88 85 GLY A CA 1
ATOM 662 C C . GLY A 1 85 ? 9.836 -17.594 -14.516 1 94.88 85 GLY A C 1
ATOM 663 O O . GLY A 1 85 ? 9.555 -18.75 -14.836 1 94.88 85 GLY A O 1
ATOM 664 N N . GLU A 1 86 ? 11.016 -17.172 -14.18 1 91 86 GLU A N 1
ATOM 665 C CA . GLU A 1 86 ? 12.164 -18.062 -14.07 1 91 86 GLU A CA 1
ATOM 666 C C . GLU A 1 86 ? 12.32 -18.594 -12.648 1 91 86 GLU A C 1
ATOM 668 O O . GLU A 1 86 ? 11.664 -18.109 -11.727 1 91 86 GLU A O 1
ATOM 673 N N . LYS A 1 87 ? 13.195 -19.5 -12.453 1 88.56 87 LYS A N 1
ATOM 674 C CA . LYS A 1 87 ? 13.367 -20.266 -11.219 1 88.56 87 LYS A CA 1
ATOM 675 C C . LYS A 1 87 ? 13.594 -19.328 -10.031 1 88.56 87 LYS A C 1
ATOM 677 O O . LYS A 1 87 ? 13.031 -19.531 -8.953 1 88.56 87 LYS A O 1
ATOM 682 N N . ASP A 1 88 ? 14.359 -18.266 -10.141 1 92.75 88 ASP A N 1
ATOM 683 C CA . ASP A 1 88 ? 14.68 -17.391 -9.016 1 92.75 88 ASP A CA 1
ATOM 684 C C . ASP A 1 88 ? 13.828 -16.109 -9.055 1 92.75 88 ASP A C 1
ATOM 686 O O . ASP A 1 88 ? 14.125 -15.141 -8.352 1 92.75 88 ASP A O 1
ATOM 690 N N . ALA A 1 89 ? 12.836 -16.031 -9.898 1 97.31 89 ALA A N 1
ATOM 691 C CA . ALA A 1 89 ? 11.922 -14.906 -10.047 1 97.31 89 ALA A CA 1
ATOM 692 C C . ALA A 1 89 ? 10.547 -15.383 -10.516 1 97.31 89 ALA A C 1
ATOM 694 O O . ALA A 1 89 ? 10.086 -15.008 -11.602 1 97.31 89 ALA A O 1
ATOM 695 N N . ARG A 1 90 ? 9.938 -16.078 -9.648 1 97.75 90 ARG A N 1
ATOM 696 C CA . ARG A 1 90 ? 8.672 -16.703 -10.031 1 97.75 90 ARG A CA 1
ATOM 697 C C . ARG A 1 90 ? 7.496 -16 -9.359 1 97.75 90 ARG A C 1
ATOM 699 O O . ARG A 1 90 ? 7.586 -15.609 -8.195 1 97.75 90 ARG A O 1
ATOM 706 N N . VAL A 1 91 ? 6.43 -15.945 -10.086 1 98.25 91 VAL A N 1
ATOM 707 C CA . VAL A 1 91 ? 5.117 -15.539 -9.586 1 98.25 91 VAL A CA 1
ATOM 708 C C . VAL A 1 91 ? 4.137 -16.703 -9.703 1 98.25 91 VAL A C 1
ATOM 710 O O . VAL A 1 91 ? 4.059 -17.359 -10.75 1 98.25 91 VAL A O 1
ATOM 713 N N . VAL A 1 92 ? 3.438 -16.938 -8.602 1 97.81 92 VAL A N 1
ATOM 714 C CA . VAL A 1 92 ? 2.494 -18.047 -8.555 1 97.81 92 VAL A CA 1
ATOM 715 C C . VAL A 1 92 ? 1.092 -17.516 -8.25 1 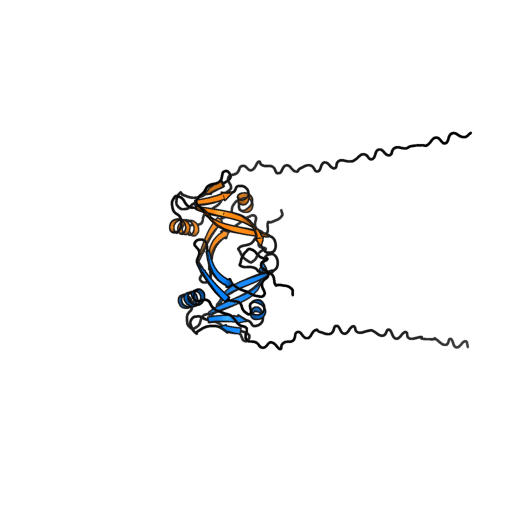97.81 92 VAL A C 1
ATOM 717 O O . VAL A 1 92 ? 0.912 -16.688 -7.363 1 97.81 92 VAL A O 1
ATOM 720 N N . ILE A 1 93 ? 0.151 -18.031 -9.039 1 97.44 93 ILE A N 1
ATOM 721 C CA . ILE A 1 93 ? -1.238 -17.625 -8.859 1 97.44 93 ILE A CA 1
ATOM 722 C C . ILE A 1 93 ? -2.154 -18.844 -9 1 97.44 93 ILE A C 1
ATOM 724 O O . ILE A 1 93 ? -1.94 -19.688 -9.875 1 97.44 93 ILE A O 1
ATOM 728 N N . ASP A 1 94 ? -3.16 -18.859 -8.094 1 95.88 94 ASP A N 1
ATOM 729 C CA . ASP A 1 94 ? -4.082 -19.984 -8.219 1 95.88 94 ASP A CA 1
ATOM 730 C C . ASP A 1 94 ? -5.039 -19.797 -9.391 1 95.88 94 ASP A C 1
ATOM 732 O O . ASP A 1 94 ? -5.27 -18.672 -9.828 1 95.88 94 ASP A O 1
ATOM 736 N N . GLN A 1 95 ? -5.668 -20.828 -9.742 1 93.75 95 GLN A N 1
ATOM 737 C CA . GLN A 1 95 ? -6.531 -20.844 -10.922 1 93.75 95 GLN A CA 1
ATOM 738 C C . GLN A 1 95 ? -7.719 -19.906 -10.742 1 93.75 95 GLN A C 1
ATOM 740 O O . GLN A 1 95 ? -8.164 -19.266 -11.695 1 93.75 95 GLN A O 1
ATOM 745 N N . THR A 1 96 ? -8.227 -19.812 -9.609 1 91.31 96 THR A N 1
ATOM 746 C CA . THR A 1 96 ? -9.367 -18.953 -9.328 1 91.31 96 THR A CA 1
ATOM 747 C C . THR A 1 96 ? -8.977 -17.484 -9.461 1 91.31 96 THR A C 1
ATOM 749 O O . THR A 1 96 ? -9.711 -16.688 -10.07 1 91.31 96 THR A O 1
ATOM 752 N N . SER A 1 97 ? -7.848 -17.141 -8.953 1 93.12 97 SER A N 1
ATOM 753 C CA . SER A 1 97 ? -7.383 -15.766 -8.961 1 93.12 97 SER A CA 1
ATOM 754 C C . SER A 1 97 ? -6.98 -15.32 -10.359 1 93.12 97 SER A C 1
ATOM 756 O O . SER A 1 97 ? -7.133 -14.156 -10.719 1 93.12 97 SER A O 1
ATOM 758 N N . ILE A 1 98 ? -6.488 -16.219 -11.117 1 92.25 98 ILE A N 1
ATOM 759 C CA . ILE A 1 98 ? -5.988 -15.891 -12.445 1 92.25 98 ILE A CA 1
ATOM 760 C C . ILE A 1 98 ? -7.098 -15.242 -13.266 1 92.25 98 ILE A C 1
ATOM 762 O O . ILE A 1 98 ? -6.84 -14.352 -14.086 1 92.25 98 ILE A O 1
ATOM 766 N N . GLU A 1 99 ? -8.266 -15.625 -13.102 1 88.62 99 GLU A N 1
ATOM 767 C CA . GLU A 1 99 ? -9.414 -15.133 -13.859 1 88.62 99 GLU A CA 1
ATOM 768 C C . GLU A 1 99 ? -9.609 -13.633 -13.648 1 88.62 99 GLU A C 1
ATOM 770 O O . GLU A 1 99 ? -10.141 -12.945 -14.523 1 88.62 99 GLU A O 1
ATOM 775 N N . TYR A 1 100 ? -9.141 -13.172 -12.641 1 88.56 100 TYR A N 1
ATOM 776 C CA . TYR A 1 100 ? -9.375 -11.773 -12.297 1 88.56 100 TYR A CA 1
ATOM 777 C C . TYR A 1 100 ? -8.242 -10.883 -12.805 1 88.56 100 TYR A C 1
ATOM 779 O O . TYR A 1 100 ? -8.367 -9.664 -12.836 1 88.56 100 TYR A O 1
ATOM 787 N N . VAL A 1 101 ? -7.113 -11.508 -13.227 1 92.19 101 VAL A N 1
ATOM 788 C CA . VAL A 1 101 ? -5.965 -10.664 -13.523 1 92.19 101 VAL A CA 1
ATOM 789 C C . VAL A 1 101 ? -5.348 -11.078 -14.859 1 92.19 101 VAL A C 1
ATOM 791 O O . VAL A 1 101 ? -4.27 -10.609 -15.227 1 92.19 101 VAL A O 1
ATOM 794 N N . ASN A 1 102 ? -6.035 -11.977 -15.445 1 92.19 102 ASN A N 1
ATOM 795 C CA . ASN A 1 102 ? -5.508 -12.422 -16.734 1 92.19 102 ASN A CA 1
ATOM 796 C C . ASN A 1 102 ? -5.23 -11.242 -17.656 1 92.19 102 ASN A C 1
ATOM 798 O O . ASN A 1 102 ? -6.098 -10.398 -17.875 1 92.19 102 ASN A O 1
ATOM 802 N N . GLY A 1 103 ? -3.926 -11.211 -18.219 1 94 103 GLY A N 1
ATOM 803 C CA . GLY A 1 103 ? -3.529 -10.133 -19.109 1 94 103 GLY A CA 1
ATOM 804 C C . GLY A 1 103 ? -2.865 -8.977 -18.391 1 94 103 GLY A C 1
ATOM 805 O O . GLY A 1 103 ? -2.379 -8.039 -19.031 1 94 103 GLY A O 1
ATOM 806 N N . SER A 1 104 ? -2.717 -9.039 -17.125 1 94.81 104 SER A N 1
ATOM 807 C CA . SER A 1 104 ? -2.135 -7.973 -16.328 1 94.81 104 SER A CA 1
ATOM 808 C C . SER A 1 104 ? -0.616 -8.094 -16.25 1 94.81 104 SER A C 1
ATOM 810 O O . SER A 1 104 ? -0.047 -9.086 -16.719 1 94.81 104 SER A O 1
ATOM 812 N N . THR A 1 105 ? -0.006 -7.07 -15.742 1 97.06 105 THR A N 1
ATOM 813 C CA . THR A 1 105 ? 1.425 -7.062 -15.453 1 97.06 105 THR A CA 1
ATOM 814 C C . THR A 1 105 ? 1.674 -6.965 -13.953 1 97.06 105 THR A C 1
ATOM 816 O O . THR A 1 105 ? 1.094 -6.113 -13.273 1 97.06 105 THR A O 1
ATOM 819 N N . ILE A 1 106 ? 2.484 -7.875 -13.445 1 97.25 106 ILE A N 1
ATOM 820 C CA . ILE A 1 106 ? 2.988 -7.73 -12.086 1 97.25 106 ILE A CA 1
ATOM 821 C C . ILE A 1 106 ? 4.23 -6.844 -12.086 1 97.25 106 ILE A C 1
ATOM 823 O O . ILE A 1 106 ? 5.184 -7.098 -12.828 1 97.25 106 ILE A O 1
ATOM 827 N N . ASP A 1 107 ? 4.148 -5.781 -11.266 1 97.62 107 ASP A N 1
ATOM 828 C CA . ASP A 1 107 ? 5.191 -4.758 -11.242 1 97.62 107 ASP A CA 1
ATOM 829 C C . ASP A 1 107 ? 5.703 -4.535 -9.82 1 97.62 107 ASP A C 1
ATOM 831 O O . ASP A 1 107 ? 5.094 -4.996 -8.859 1 97.62 107 ASP A O 1
ATOM 835 N N . PHE A 1 108 ? 6.895 -4.02 -9.703 1 97.69 108 PHE A N 1
ATOM 836 C CA . PHE A 1 108 ? 7.41 -3.49 -8.445 1 97.69 108 PHE A CA 1
ATOM 837 C C . PHE A 1 108 ? 7.695 -1.997 -8.562 1 97.69 108 PHE A C 1
ATOM 839 O O . PHE A 1 108 ? 8.594 -1.588 -9.305 1 97.69 108 PHE A O 1
ATOM 846 N N . HIS A 1 109 ? 6.941 -1.3 -7.812 1 96 109 HIS A N 1
ATOM 847 C CA . HIS A 1 109 ? 7.086 0.151 -7.852 1 96 109 HIS A CA 1
ATOM 848 C C . HIS A 1 109 ? 7.863 0.658 -6.641 1 96 109 HIS A C 1
ATOM 850 O O . HIS A 1 109 ? 7.664 0.173 -5.523 1 96 109 HIS A O 1
ATOM 856 N N . THR A 1 110 ? 8.797 1.648 -6.945 1 95.12 110 THR A N 1
ATOM 857 C CA . THR A 1 110 ? 9.578 2.268 -5.879 1 95.12 110 THR A CA 1
ATOM 858 C C . THR A 1 110 ? 9.32 3.77 -5.824 1 95.12 110 THR A C 1
ATOM 860 O O . THR A 1 110 ? 9.562 4.484 -6.801 1 95.12 110 THR A O 1
ATOM 863 N N . GLU A 1 111 ? 8.734 4.277 -4.738 1 94.5 111 GLU A N 1
ATOM 864 C CA . GLU A 1 111 ? 8.555 5.691 -4.418 1 94.5 111 GLU A CA 1
ATOM 865 C C . GLU A 1 111 ? 9.125 6.023 -3.043 1 94.5 111 GLU A C 1
ATOM 867 O O . GLU A 1 111 ? 9.477 5.121 -2.279 1 94.5 111 GLU A O 1
ATOM 872 N N . LEU A 1 112 ? 9.203 7.316 -2.791 1 94.25 112 LEU A N 1
ATOM 873 C CA . LEU A 1 112 ? 9.711 7.773 -1.504 1 94.25 112 LEU A CA 1
ATOM 874 C C . LEU A 1 112 ? 8.773 7.367 -0.37 1 94.25 112 LEU A C 1
ATOM 876 O O . LEU A 1 112 ? 9.234 6.984 0.71 1 94.25 112 LEU A O 1
ATOM 880 N N . ILE A 1 113 ? 7.496 7.434 -0.648 1 95.31 113 ILE A N 1
ATOM 881 C CA . ILE A 1 113 ? 6.52 7.25 0.421 1 95.31 113 ILE A CA 1
ATOM 882 C C . ILE A 1 113 ? 6.141 5.773 0.522 1 95.31 113 ILE A C 1
ATOM 884 O O . ILE A 1 113 ? 5.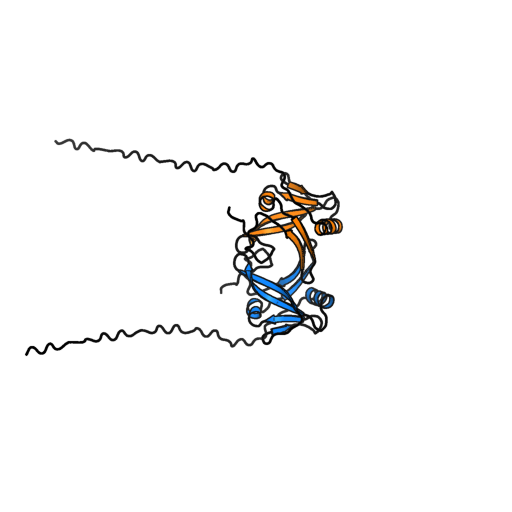617 5.332 1.548 1 95.31 113 ILE A O 1
ATOM 888 N N . ARG A 1 114 ? 6.297 5.074 -0.645 1 94.75 114 ARG A N 1
ATOM 889 C CA . ARG A 1 114 ? 5.922 3.666 -0.634 1 94.75 114 ARG A CA 1
ATOM 890 C C . ARG A 1 114 ? 6.574 2.916 -1.789 1 94.75 114 ARG A C 1
ATOM 892 O O . ARG A 1 114 ? 6.875 3.506 -2.828 1 94.75 114 ARG A O 1
ATOM 899 N N . SER A 1 115 ? 6.801 1.68 -1.536 1 95.94 115 SER A N 1
ATOM 900 C CA . SER A 1 115 ? 7.25 0.733 -2.553 1 95.94 115 SER A CA 1
ATOM 901 C C . SER A 1 115 ? 6.598 -0.632 -2.361 1 95.94 115 SER A C 1
ATOM 903 O O . SER A 1 115 ? 6.281 -1.022 -1.236 1 95.94 115 SER A O 1
ATOM 905 N N . GLY A 1 116 ? 6.41 -1.328 -3.467 1 96.75 116 GLY A N 1
ATOM 906 C CA . GLY A 1 116 ? 5.836 -2.654 -3.322 1 96.75 116 GLY A CA 1
ATOM 907 C C . GLY A 1 116 ? 5.383 -3.256 -4.637 1 96.75 116 GLY A C 1
ATOM 908 O O . GLY A 1 116 ? 5.32 -2.562 -5.656 1 96.75 116 GLY A O 1
ATOM 909 N N . PHE A 1 117 ? 5.066 -4.531 -4.531 1 96.88 117 PHE A N 1
ATOM 910 C CA . PHE A 1 117 ? 4.477 -5.211 -5.676 1 96.88 117 PHE A CA 1
ATOM 911 C C . PHE A 1 117 ? 3.068 -4.691 -5.949 1 96.88 117 PHE A C 1
ATOM 913 O O . PHE A 1 117 ? 2.336 -4.352 -5.02 1 96.88 117 PHE A O 1
ATOM 920 N N . ARG A 1 118 ? 2.764 -4.637 -7.238 1 94.25 118 ARG A N 1
ATOM 921 C CA . ARG A 1 118 ? 1.435 -4.207 -7.656 1 94.25 118 ARG A CA 1
ATOM 922 C C . ARG A 1 118 ? 1.046 -4.852 -8.984 1 94.25 118 ARG A C 1
ATOM 924 O O . ARG A 1 118 ? 1.903 -5.367 -9.703 1 94.25 118 ARG A O 1
ATOM 931 N N . ILE A 1 119 ? -0.229 -4.863 -9.195 1 93.56 119 ILE A N 1
ATOM 932 C CA . ILE A 1 119 ? -0.746 -5.277 -10.492 1 93.56 119 ILE A CA 1
ATOM 933 C C . ILE A 1 119 ? -1.127 -4.047 -11.32 1 93.56 119 ILE A C 1
ATOM 935 O O . ILE A 1 119 ? -1.822 -3.156 -10.828 1 93.56 119 ILE A O 1
ATOM 939 N N . ILE A 1 120 ? -0.551 -4.004 -12.578 1 93.06 120 ILE A N 1
ATOM 940 C CA . ILE A 1 120 ? -0.905 -2.889 -13.445 1 93.06 120 ILE A CA 1
ATOM 941 C C . ILE A 1 120 ? -1.452 -3.418 -14.773 1 93.06 120 ILE A C 1
ATOM 943 O O . ILE A 1 120 ? -1.294 -4.598 -15.086 1 93.06 120 ILE A O 1
ATOM 947 N N . ASN A 1 121 ? -2.264 -2.555 -15.484 1 91.94 121 ASN A N 1
ATOM 948 C CA . ASN A 1 121 ? -2.836 -2.875 -16.781 1 91.94 121 ASN A CA 1
ATOM 949 C C . ASN A 1 121 ? -3.748 -4.098 -16.719 1 91.94 121 ASN A C 1
ATOM 951 O O . ASN A 1 121 ? -3.658 -4.996 -17.547 1 91.94 121 ASN A O 1
ATOM 955 N N . ASN A 1 122 ? -4.551 -4.207 -15.672 1 89 122 ASN A N 1
ATOM 956 C CA . ASN A 1 122 ? -5.547 -5.266 -15.547 1 89 122 ASN A CA 1
ATOM 957 C C . ASN A 1 122 ? -6.785 -4.969 -16.391 1 89 122 ASN A C 1
ATOM 959 O O . ASN A 1 122 ? -7.559 -4.07 -16.078 1 89 122 ASN A O 1
ATOM 963 N N . PRO A 1 123 ? -6.949 -5.738 -17.391 1 88.56 123 PRO A N 1
ATOM 964 C CA . PRO A 1 123 ? -8.07 -5.461 -18.297 1 88.56 123 PRO A CA 1
ATOM 965 C C . PRO A 1 123 ? -9.43 -5.672 -17.625 1 88.56 123 PRO A C 1
ATOM 967 O O . PRO A 1 123 ? -10.445 -5.184 -18.125 1 88.56 123 PRO A O 1
ATOM 970 N N . LYS A 1 124 ? -9.43 -6.32 -16.5 1 83.56 124 LYS A N 1
ATOM 971 C CA . LYS A 1 124 ? -10.68 -6.672 -15.836 1 83.56 124 LYS A CA 1
ATOM 972 C C . LYS A 1 124 ? -11.023 -5.656 -14.75 1 83.56 124 LYS A C 1
ATOM 974 O O . LYS A 1 124 ? -12.102 -5.715 -14.156 1 83.56 124 LYS A O 1
ATOM 979 N N . ALA A 1 125 ? -10.125 -4.832 -14.422 1 80.38 125 ALA A N 1
ATOM 980 C CA . ALA A 1 125 ? -10.336 -3.893 -13.328 1 80.38 125 ALA A CA 1
ATOM 981 C C . ALA A 1 125 ? -11.055 -2.635 -13.812 1 80.38 125 ALA A C 1
ATOM 983 O O . ALA A 1 125 ? -10.766 -2.129 -14.898 1 80.38 125 ALA A O 1
ATOM 984 N N . GLU A 1 126 ? -12.086 -2.295 -12.914 1 73 126 GLU A N 1
ATOM 985 C CA . GLU A 1 126 ? -12.711 -0.991 -13.125 1 73 126 GLU A CA 1
ATOM 986 C C . GLU A 1 126 ? -11.898 0.121 -12.469 1 73 126 GLU A C 1
ATOM 988 O O . GLU A 1 126 ? -11.289 -0.085 -11.414 1 73 126 GLU A O 1
ATOM 993 N N . GLN A 1 127 ? -11.547 1.206 -13.039 1 61.78 127 GLN A N 1
ATOM 994 C CA . GLN A 1 127 ? -10.766 2.314 -12.5 1 61.78 127 GLN A CA 1
ATOM 995 C C . GLN A 1 127 ? -11.406 2.879 -11.242 1 61.78 127 GLN A C 1
ATOM 997 O O . GLN A 1 127 ? -10.812 3.711 -10.547 1 61.78 127 GLN A O 1
ATOM 1002 N N . GLY A 1 128 ? -12.281 2.168 -10.602 1 57.22 128 GLY A N 1
ATOM 1003 C CA . GLY A 1 128 ? -13.094 2.828 -9.594 1 57.22 128 GLY A CA 1
ATOM 1004 C C . GLY A 1 128 ? -12.414 2.906 -8.234 1 57.22 128 GLY A C 1
ATOM 1005 O O . GLY A 1 128 ? -12.852 3.66 -7.363 1 57.22 128 GLY A O 1
ATOM 1006 N N . CYS A 1 129 ? -11.469 1.922 -7.789 1 62.09 129 CYS A N 1
ATOM 1007 C CA . CYS A 1 129 ? -10.969 2.076 -6.426 1 62.09 129 CYS A CA 1
ATOM 1008 C C . CYS A 1 129 ? -9.648 2.836 -6.406 1 62.09 129 CYS A C 1
ATOM 1010 O O . CYS A 1 129 ? -8.773 2.582 -7.234 1 62.09 129 CYS A O 1
ATOM 1012 N N . SER A 1 130 ? -9.578 3.986 -5.863 1 59.78 130 SER A N 1
ATOM 1013 C CA . SER A 1 130 ? -8.469 4.934 -5.895 1 59.78 130 SER A CA 1
ATOM 1014 C C . SER A 1 130 ? -7.285 4.434 -5.066 1 59.78 130 SER A C 1
ATOM 1016 O O . SER A 1 130 ? -6.195 5.008 -5.121 1 59.78 130 SER A O 1
ATOM 1018 N N . CYS A 1 131 ? -7.438 3.297 -4.312 1 65.94 131 CYS A N 1
ATOM 1019 C CA . CYS A 1 131 ? -6.383 2.988 -3.352 1 65.94 131 CYS A CA 1
ATOM 1020 C C . CYS A 1 131 ? -5.254 2.207 -4.016 1 65.94 131 CYS A C 1
ATOM 1022 O O . CYS A 1 131 ? -4.148 2.139 -3.48 1 65.94 131 CYS A O 1
ATOM 1024 N N . GLY A 1 132 ? -5.41 1.693 -5.16 1 67.38 132 GLY A N 1
ATOM 1025 C CA . GLY A 1 132 ? -4.406 0.924 -5.883 1 67.38 132 GLY A CA 1
ATOM 1026 C C . GLY A 1 132 ? -4.289 -0.508 -5.395 1 67.38 132 GLY A C 1
ATOM 1027 O O . GLY A 1 132 ? -3.682 -1.348 -6.059 1 67.38 132 GLY A O 1
ATOM 1028 N N . ALA A 1 133 ? -4.797 -0.737 -4.184 1 66.38 133 ALA A N 1
ATOM 1029 C CA . ALA A 1 133 ? -4.742 -2.082 -3.615 1 66.38 133 ALA A CA 1
ATOM 1030 C C . ALA A 1 133 ? -6.07 -2.811 -3.801 1 66.38 133 ALA A C 1
ATOM 1032 O O . ALA A 1 133 ? -6.148 -4.027 -3.615 1 66.38 133 ALA A O 1
ATOM 1033 N N . SER A 1 134 ? -7.043 -2.021 -4.18 1 64.75 134 SER A N 1
ATOM 1034 C CA . SER A 1 134 ? -8.391 -2.551 -4.363 1 64.75 134 SER A CA 1
ATOM 1035 C C . SER A 1 134 ? -8.945 -2.188 -5.734 1 64.75 134 SER A C 1
ATOM 1037 O O . SER A 1 134 ? -8.531 -1.193 -6.336 1 64.75 134 SER A O 1
ATOM 1039 N N . PHE A 1 135 ? -9.781 -3.125 -6.297 1 66 135 PHE A N 1
ATOM 1040 C CA . PHE A 1 135 ? -10.375 -2.896 -7.609 1 66 135 PHE A CA 1
ATOM 1041 C C . PHE A 1 135 ? -11.781 -3.477 -7.672 1 66 135 PHE A C 1
ATOM 1043 O O . PHE A 1 135 ? -12.117 -4.383 -6.91 1 66 135 PHE A O 1
ATOM 1050 N N . ALA A 1 136 ? -12.539 -2.83 -8.516 1 66.81 136 ALA A N 1
ATOM 1051 C CA . ALA A 1 136 ? -13.852 -3.367 -8.859 1 66.81 136 ALA A CA 1
ATOM 1052 C C . ALA A 1 136 ? -13.828 -4.031 -10.234 1 66.81 136 ALA A C 1
ATOM 1054 O O . ALA A 1 136 ? -13.062 -3.627 -11.109 1 66.81 136 ALA A O 1
ATOM 1055 N N . ILE A 1 137 ? -14.57 -5.156 -10.281 1 67.81 137 ILE A N 1
ATOM 1056 C CA . ILE A 1 137 ? -14.625 -5.867 -11.555 1 67.81 137 ILE A CA 1
ATOM 1057 C C . ILE A 1 137 ? -15.562 -5.141 -12.508 1 67.81 137 ILE A C 1
ATOM 1059 O O . ILE A 1 137 ? -16.641 -4.676 -12.109 1 67.81 137 ILE A O 1
ATOM 1063 N N . LYS A 1 138 ? -15.008 -5.027 -13.758 1 66.88 138 LYS A N 1
ATOM 1064 C CA . LYS A 1 138 ? -15.859 -4.473 -14.805 1 66.88 138 LYS A CA 1
ATOM 1065 C C . LYS A 1 138 ? -16.984 -5.438 -15.164 1 66.88 138 LYS A C 1
ATOM 1067 O O . LYS A 1 138 ? -16.75 -6.637 -15.336 1 66.88 138 LYS A O 1
ATOM 1072 N N . LEU A 1 139 ? -18.172 -4.98 -14.789 1 55.69 139 LEU A N 1
ATOM 1073 C CA . LEU A 1 139 ? -19.297 -5.801 -15.211 1 55.69 139 LEU A CA 1
ATOM 1074 C C . LEU A 1 139 ? -19.547 -5.66 -16.703 1 55.69 139 LEU A C 1
ATOM 1076 O O . LEU A 1 139 ? -19.547 -4.551 -17.234 1 55.69 139 LEU A O 1
ATOM 1080 N N . ASP A 1 140 ? -19.156 -6.527 -17.547 1 48.12 140 ASP A N 1
ATOM 1081 C CA . ASP A 1 140 ? -19.641 -6.504 -18.922 1 48.12 140 ASP A CA 1
ATOM 1082 C C . ASP A 1 140 ? -21.172 -6.488 -18.969 1 48.12 140 ASP A C 1
ATOM 1084 O O . ASP A 1 140 ? -21.828 -7.047 -18.078 1 48.12 140 ASP A O 1
ATOM 1088 N N . MET B 1 1 ? -83.688 34.219 -1.362 1 31.92 1 MET B N 1
ATOM 1089 C CA . MET B 1 1 ? -82.375 34.469 -1.965 1 31.92 1 MET B CA 1
ATOM 1090 C C . MET B 1 1 ? -81.25 34.219 -0.957 1 31.92 1 MET B C 1
ATOM 1092 O O . MET B 1 1 ? -81.062 35 -0.05 1 31.92 1 MET B O 1
ATOM 1096 N N . ALA B 1 2 ? -81.188 32.875 -0.546 1 34.22 2 ALA B N 1
ATOM 1097 C CA . ALA B 1 2 ? -80.375 32.25 0.519 1 34.22 2 ALA B CA 1
ATOM 1098 C C . ALA B 1 2 ? -78.875 32.375 0.251 1 34.22 2 ALA B C 1
ATOM 1100 O O . ALA B 1 2 ? -78.438 32.062 -0.853 1 34.22 2 ALA B O 1
ATOM 1101 N N . GLN B 1 3 ? -78.25 33.531 0.776 1 33.75 3 GLN B N 1
ATOM 1102 C CA . GLN B 1 3 ? -76.875 33.938 0.801 1 33.75 3 GLN B CA 1
ATOM 1103 C C . GLN B 1 3 ? -76 32.812 1.332 1 33.75 3 GLN B C 1
ATOM 1105 O O . GLN B 1 3 ? -76.188 32.281 2.422 1 33.75 3 GLN B O 1
ATOM 1110 N N . PHE B 1 4 ? -75.5 31.953 0.425 1 34.12 4 PHE B N 1
ATOM 1111 C CA . PHE B 1 4 ? -74.5 30.875 0.549 1 34.12 4 PHE B CA 1
ATOM 1112 C C . PHE B 1 4 ? -73.25 31.359 1.193 1 34.12 4 PHE B C 1
ATOM 1114 O O . PHE B 1 4 ? -72.562 32.219 0.649 1 34.12 4 PHE B O 1
ATOM 1121 N N . ARG B 1 5 ? -73.25 31.609 2.559 1 34.19 5 ARG B N 1
ATOM 1122 C CA . ARG B 1 5 ? -72.125 31.984 3.391 1 34.19 5 ARG B CA 1
ATOM 1123 C C . ARG B 1 5 ? -70.938 31.016 3.174 1 34.19 5 ARG B C 1
ATOM 1125 O O . ARG B 1 5 ? -71.125 29.812 3.393 1 34.19 5 ARG B O 1
ATOM 1132 N N . SER B 1 6 ? -70.188 31.281 2.082 1 35.22 6 SER B N 1
ATOM 1133 C CA . SER B 1 6 ? -68.938 30.594 1.742 1 35.22 6 SER B CA 1
ATOM 1134 C C . SER B 1 6 ? -68 30.547 2.934 1 35.22 6 SER B C 1
ATOM 1136 O O . SER B 1 6 ? -67.688 31.578 3.518 1 35.22 6 SER B O 1
ATOM 1138 N N . VAL B 1 7 ? -68.188 29.562 3.898 1 39.78 7 VAL B N 1
ATOM 1139 C CA . VAL B 1 7 ? -67.375 29.234 5.066 1 39.78 7 VAL B CA 1
ATOM 1140 C C . VAL B 1 7 ? -65.875 29.016 4.645 1 39.78 7 VAL B C 1
ATOM 1142 O O . VAL B 1 7 ? -65.562 28.047 3.959 1 39.78 7 VAL B O 1
ATOM 1145 N N . LEU B 1 8 ? -65.188 30.031 4.113 1 39.59 8 LEU B N 1
ATOM 1146 C CA . LEU B 1 8 ? -63.781 29.938 3.805 1 39.59 8 LEU B CA 1
ATOM 1147 C C . LEU B 1 8 ? -62.969 29.547 5.039 1 39.59 8 LEU B C 1
ATOM 1149 O O . LEU B 1 8 ? -62.875 30.312 5.988 1 39.59 8 LEU B O 1
ATOM 1153 N N . THR B 1 9 ? -63.25 28.391 5.73 1 42.44 9 THR B N 1
ATOM 1154 C CA . THR B 1 9 ? -62.375 28 6.836 1 42.44 9 THR B CA 1
ATOM 1155 C C . THR B 1 9 ? -60.938 27.906 6.379 1 42.44 9 THR B C 1
ATOM 1157 O O . THR B 1 9 ? -60.625 27.125 5.477 1 42.44 9 THR B O 1
ATOM 1160 N N . GLY B 1 10 ? -60.281 29.062 6.152 1 35.06 10 GLY B N 1
ATOM 1161 C CA . GLY B 1 10 ? -58.875 29.141 5.875 1 35.06 10 GLY B CA 1
ATOM 1162 C C . GLY B 1 10 ? -58.031 28.297 6.824 1 35.06 10 GLY B C 1
ATOM 1163 O O . GLY B 1 10 ? -58.094 28.469 8.039 1 35.06 10 GLY B O 1
ATOM 1164 N N . VAL B 1 11 ? -57.875 27 6.578 1 40.75 11 VAL B N 1
ATOM 1165 C CA . VAL B 1 11 ? -56.938 26.094 7.273 1 40.75 11 VAL B CA 1
ATOM 1166 C C . VAL B 1 11 ? -55.531 26.703 7.27 1 40.75 11 VAL B C 1
ATOM 1168 O O . VAL B 1 11 ? -54.969 26.938 6.207 1 40.75 11 VAL B O 1
ATOM 1171 N N . LEU B 1 12 ? -55.281 27.688 8.141 1 40.66 12 LEU B N 1
ATOM 1172 C CA . LEU B 1 12 ? -53.938 28.156 8.391 1 40.66 12 LEU B CA 1
ATOM 1173 C C . LEU B 1 12 ? -52.969 26.984 8.602 1 40.66 12 LEU B C 1
ATOM 1175 O O . LEU B 1 12 ? -53.125 26.219 9.547 1 40.66 12 LEU B O 1
ATOM 1179 N N . ARG B 1 13 ? -52.469 26.344 7.484 1 39.25 13 ARG B N 1
ATOM 1180 C CA . ARG B 1 13 ? -51.375 25.391 7.527 1 39.25 13 ARG B CA 1
ATOM 1181 C C . ARG B 1 13 ? -50.188 25.953 8.336 1 39.25 13 ARG B C 1
ATOM 1183 O O . ARG B 1 13 ? -49.594 26.969 7.977 1 39.25 13 ARG B O 1
ATOM 1190 N N . ARG B 1 14 ? -50.281 25.906 9.727 1 37.78 14 ARG B N 1
ATOM 1191 C CA . ARG B 1 14 ? -49.094 26.141 10.547 1 37.78 14 ARG B CA 1
ATOM 1192 C C . ARG B 1 14 ? -47.875 25.406 9.977 1 37.78 14 ARG B C 1
ATOM 1194 O O . ARG B 1 14 ? -47.875 24.172 9.859 1 37.78 14 ARG B O 1
ATOM 1201 N N . GLN B 1 15 ? -47.188 25.969 9.016 1 36.09 15 GLN B N 1
ATOM 1202 C CA . GLN B 1 15 ? -45.875 25.484 8.617 1 36.09 15 GLN B CA 1
ATOM 1203 C C . GLN B 1 15 ? -44.969 25.25 9.828 1 36.09 15 GLN B C 1
ATOM 1205 O O . GLN B 1 15 ? -44.656 26.172 10.562 1 36.09 15 GLN B O 1
ATOM 1210 N N . THR B 1 16 ? -45.219 24.172 10.555 1 42.09 16 THR B N 1
ATOM 1211 C CA . THR B 1 16 ? -44.188 23.781 11.539 1 42.09 16 THR B CA 1
ATOM 1212 C C . THR B 1 16 ? -42.812 23.781 10.906 1 42.09 16 THR B C 1
ATOM 1214 O O . THR B 1 16 ? -42.562 23.016 9.969 1 42.09 16 THR B O 1
ATOM 1217 N N . GLN B 1 17 ? -42.188 25 10.781 1 39.25 17 GLN B N 1
ATOM 1218 C CA . GLN B 1 17 ? -40.75 24.984 10.453 1 39.25 17 GLN B CA 1
ATOM 1219 C C . GLN B 1 17 ? -40 24.031 11.375 1 39.25 17 GLN B C 1
ATOM 1221 O O . GLN B 1 17 ? -40.062 24.156 12.602 1 39.25 17 GLN B O 1
ATOM 1226 N N . LEU B 1 18 ? -39.969 22.781 11.039 1 40.44 18 LEU B N 1
ATOM 1227 C CA . LEU B 1 18 ? -39.031 21.922 11.719 1 40.44 18 LEU B CA 1
ATOM 1228 C C . LEU B 1 18 ? -37.656 22.594 11.797 1 40.44 18 LEU B C 1
ATOM 1230 O O . LEU B 1 18 ? -37.031 22.875 10.766 1 40.44 18 LEU B O 1
ATOM 1234 N N . LEU B 1 19 ? -37.5 23.484 12.703 1 36.59 19 LEU B N 1
ATOM 1235 C CA . LEU B 1 19 ? -36.125 23.953 12.945 1 36.59 19 LEU B CA 1
ATOM 1236 C C . LEU B 1 19 ? -35.188 22.781 13.117 1 36.59 19 LEU B C 1
ATOM 1238 O O . LEU B 1 19 ? -35.344 21.953 14.031 1 36.59 19 LEU B O 1
ATOM 1242 N N . VAL B 1 20 ? -34.781 22.188 12.125 1 36.88 20 VAL B N 1
ATOM 1243 C CA . VAL B 1 20 ? -33.594 21.312 12.266 1 36.88 20 VAL B CA 1
ATOM 1244 C C . VAL B 1 20 ? -32.531 22.016 13.102 1 36.88 20 VAL B C 1
ATOM 1246 O O . VAL B 1 20 ? -32.031 23.078 12.711 1 36.88 20 VAL B O 1
ATOM 1249 N N . ARG B 1 21 ? -32.688 21.969 14.406 1 36.03 21 ARG B N 1
ATOM 1250 C CA . ARG B 1 21 ? -31.609 22.391 15.281 1 36.03 21 ARG B CA 1
ATOM 1251 C C . ARG B 1 21 ? -30.25 21.984 14.727 1 36.03 21 ARG B C 1
ATOM 1253 O O . ARG B 1 21 ? -30.031 20.812 14.422 1 36.03 21 ARG B O 1
ATOM 1260 N N . ALA B 1 22 ? -29.609 22.844 14.016 1 35.66 22 ALA B N 1
ATOM 1261 C CA . ALA B 1 22 ? -28.203 22.656 13.711 1 35.66 22 ALA B CA 1
ATOM 1262 C C . ALA B 1 22 ? -27.422 22.203 14.945 1 35.66 22 ALA B C 1
ATOM 1264 O O . ALA B 1 22 ? -27.531 22.812 16.016 1 35.66 22 ALA B O 1
ATOM 1265 N N . ILE B 1 23 ? -27.375 20.922 15.234 1 34.28 23 ILE B N 1
ATOM 1266 C CA . ILE B 1 23 ? -26.406 20.5 16.25 1 34.28 23 ILE B CA 1
ATOM 1267 C C . ILE B 1 23 ? -25.109 21.297 16.094 1 34.28 23 ILE B C 1
ATOM 1269 O O . ILE B 1 23 ? -24.578 21.422 14.992 1 34.28 23 ILE B O 1
ATOM 1273 N N . PRO B 1 24 ? -25 22.281 16.859 1 32.16 24 PRO B N 1
ATOM 1274 C CA . PRO B 1 24 ? -23.688 22.922 16.734 1 32.16 24 PRO B CA 1
ATOM 1275 C C . PRO B 1 24 ? -22.547 21.891 16.688 1 32.16 24 PRO B C 1
ATOM 1277 O O . PRO B 1 24 ? -22.562 20.906 17.422 1 32.16 24 PRO B O 1
ATOM 1280 N N . PHE B 1 25 ? -22.078 21.547 15.562 1 34.88 25 PHE B N 1
ATOM 1281 C CA . PHE B 1 25 ? -20.734 20.969 15.57 1 34.88 25 PHE B CA 1
ATOM 1282 C C . PHE B 1 25 ? -19.828 21.75 16.516 1 34.88 25 PHE B C 1
ATOM 1284 O O . PHE B 1 25 ? -19.656 22.953 16.359 1 34.88 25 PHE B O 1
ATOM 1291 N N . SER B 1 26 ? -20 21.578 17.812 1 32.09 26 SER B N 1
ATOM 1292 C CA . SER B 1 26 ? -19.078 22.141 18.781 1 32.09 26 SER B CA 1
ATOM 1293 C C . SER B 1 26 ? -17.656 22.234 18.234 1 32.09 26 SER B C 1
ATOM 1295 O O . SER B 1 26 ? -17.094 21.219 17.781 1 32.09 26 SER B O 1
ATOM 1297 N N . SER B 1 27 ? -17.281 23.25 17.656 1 35.88 27 SER B N 1
ATOM 1298 C CA . SER B 1 27 ? -15.93 23.672 17.25 1 35.88 27 SER B CA 1
ATOM 1299 C C . SER B 1 27 ? -14.938 23.453 18.391 1 35.88 27 SER B C 1
ATOM 1301 O O . SER B 1 27 ? -13.797 23.922 18.312 1 35.88 27 SER B O 1
ATOM 1303 N N . GLN B 1 28 ? -15.438 23.328 19.719 1 35.16 28 GLN B N 1
ATOM 1304 C CA . GLN B 1 28 ? -14.508 23.703 20.781 1 35.16 28 GLN B CA 1
ATOM 1305 C C . GLN B 1 28 ? -13.195 22.938 20.656 1 35.16 28 GLN B C 1
ATOM 1307 O O . GLN B 1 28 ? -12.25 23.203 21.406 1 35.16 28 GLN B O 1
ATOM 1312 N N . SER B 1 29 ? -13.164 21.609 20.406 1 38.44 29 SER B N 1
ATOM 1313 C CA . SER B 1 29 ? -11.922 20.938 20.781 1 38.44 29 SER B CA 1
ATOM 1314 C C . SER B 1 29 ? -10.727 21.531 20.047 1 38.44 29 SER B C 1
ATOM 1316 O O . SER B 1 29 ? -10.586 21.359 18.828 1 38.44 29 SER B O 1
ATOM 1318 N N . THR B 1 30 ? -10.398 22.781 20.219 1 41.78 30 THR B N 1
ATOM 1319 C CA . THR B 1 30 ? -9.211 23.438 19.688 1 41.78 30 THR B CA 1
ATOM 1320 C C . THR B 1 30 ? -8.016 22.484 19.703 1 41.78 30 THR B C 1
ATOM 1322 O O . THR B 1 30 ? -6.867 22.922 19.547 1 41.78 30 THR B O 1
ATOM 1325 N N . GLY B 1 31 ? -8.016 21.422 20.406 1 47.84 31 GLY B N 1
ATOM 1326 C CA . GLY B 1 31 ? -6.918 20.531 20.781 1 47.84 31 GLY B CA 1
ATOM 1327 C C . GLY B 1 31 ? -6.055 20.125 19.609 1 47.84 31 GLY B C 1
ATOM 1328 O O . GLY B 1 31 ? -6.57 19.797 18.531 1 47.84 31 GLY B O 1
ATOM 1329 N N . LYS B 1 32 ? -4.953 20.891 19.5 1 60.53 32 LYS B N 1
ATOM 1330 C CA . LYS B 1 32 ? -3.938 20.438 18.562 1 60.53 32 LYS B CA 1
ATOM 1331 C 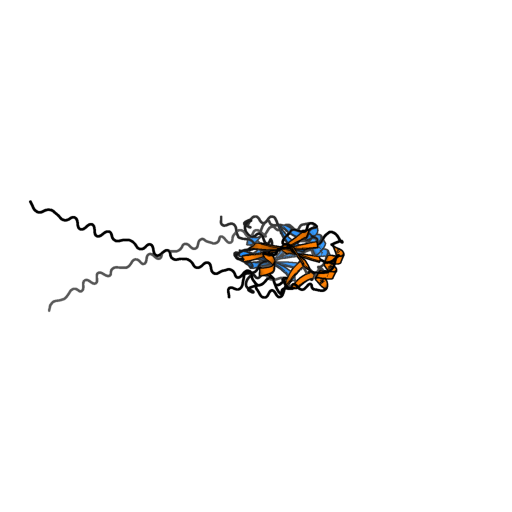C . LYS B 1 32 ? -3.939 18.906 18.453 1 60.53 32 LYS B C 1
ATOM 1333 O O . LYS B 1 32 ? -4.062 18.203 19.453 1 60.53 32 LYS B O 1
ATOM 1338 N N . GLY B 1 33 ? -4.387 18.391 17.422 1 68.5 33 GLY B N 1
ATOM 1339 C CA . GLY B 1 33 ? -4.344 16.953 17.203 1 68.5 33 GLY B CA 1
ATOM 1340 C C . GLY B 1 33 ? -3.078 16.312 17.734 1 68.5 33 GLY B C 1
ATOM 1341 O O . GLY B 1 33 ? -2.076 16.984 17.969 1 68.5 33 GLY B O 1
ATOM 1342 N N . HIS B 1 34 ? -3.24 15.289 18.391 1 88.19 34 HIS B N 1
ATOM 1343 C CA . HIS B 1 34 ? -2.123 14.492 18.891 1 88.19 34 HIS B CA 1
ATOM 1344 C C . HIS B 1 34 ? -1.782 13.352 17.938 1 88.19 34 HIS B C 1
ATOM 1346 O O . HIS B 1 34 ? -2.635 12.516 17.641 1 88.19 34 HIS B O 1
ATOM 1352 N N . LEU B 1 35 ? -0.605 13.523 17.328 1 94.81 35 LEU B N 1
ATOM 1353 C CA . LEU B 1 35 ? -0.063 12.453 16.484 1 94.81 35 LEU B CA 1
ATOM 1354 C C . LEU B 1 35 ? 1.303 12.008 17 1 94.81 35 LEU B C 1
ATOM 1356 O O . LEU B 1 35 ? 2.127 12.844 17.391 1 94.81 35 LEU B O 1
ATOM 1360 N N . LYS B 1 36 ? 1.458 10.766 17.062 1 96.88 36 LYS B N 1
ATOM 1361 C CA . LYS B 1 36 ? 2.768 10.203 17.391 1 96.88 36 LYS B CA 1
ATOM 1362 C C . LYS B 1 36 ? 3.514 9.789 16.125 1 96.88 36 LYS B C 1
ATOM 1364 O O . LYS B 1 36 ? 2.904 9.297 15.172 1 96.88 36 LYS B O 1
ATOM 1369 N N . LEU B 1 37 ? 4.77 10.008 16.125 1 98.12 37 LEU B N 1
ATOM 1370 C CA . LEU B 1 37 ? 5.652 9.508 15.07 1 98.12 37 LEU B CA 1
ATOM 1371 C C . LEU B 1 37 ? 6.527 8.375 15.586 1 98.12 37 LEU B C 1
ATOM 1373 O O . LEU B 1 37 ? 7.238 8.531 16.578 1 98.12 37 LEU B O 1
ATOM 1377 N N . SER B 1 38 ? 6.457 7.227 14.914 1 98.25 38 SER B N 1
ATOM 1378 C CA . SER B 1 38 ? 7.324 6.125 15.32 1 98.25 38 SER B CA 1
ATOM 1379 C C . SER B 1 38 ? 8.781 6.43 15.008 1 98.25 38 SER B C 1
ATOM 1381 O O . SER B 1 38 ? 9.086 7.34 14.227 1 98.25 38 SER B O 1
ATOM 1383 N N . ASP B 1 39 ? 9.672 5.602 15.586 1 98.12 39 ASP B N 1
ATOM 1384 C CA . ASP B 1 39 ? 11.094 5.754 15.305 1 98.12 39 ASP B CA 1
ATOM 1385 C C . ASP B 1 39 ? 11.391 5.488 13.828 1 98.12 39 ASP B C 1
ATOM 1387 O O . ASP B 1 39 ? 12.227 6.172 13.227 1 98.12 39 ASP B O 1
ATOM 1391 N N . THR B 1 40 ? 10.727 4.5 13.258 1 98.31 40 THR B N 1
ATOM 1392 C CA . THR B 1 40 ? 10.961 4.152 11.859 1 98.31 40 THR B CA 1
ATOM 1393 C C . THR B 1 40 ? 10.453 5.254 10.938 1 98.31 40 THR B C 1
ATOM 1395 O O . THR B 1 40 ? 11.047 5.508 9.883 1 98.31 40 THR B O 1
ATOM 1398 N N . CYS B 1 41 ? 9.398 5.887 11.344 1 98.31 41 CYS B N 1
ATOM 1399 C CA . CYS B 1 41 ? 8.914 7.031 10.578 1 98.31 41 CYS B CA 1
ATOM 1400 C C . CYS B 1 41 ? 9.945 8.156 10.586 1 98.31 41 CYS B C 1
ATOM 1402 O O . CYS B 1 41 ? 10.312 8.68 9.531 1 98.31 41 CYS B O 1
ATOM 1404 N N . VAL B 1 42 ? 10.383 8.453 11.766 1 98.31 42 VAL B N 1
ATOM 1405 C CA . VAL B 1 42 ? 11.344 9.547 11.914 1 98.31 42 VAL B CA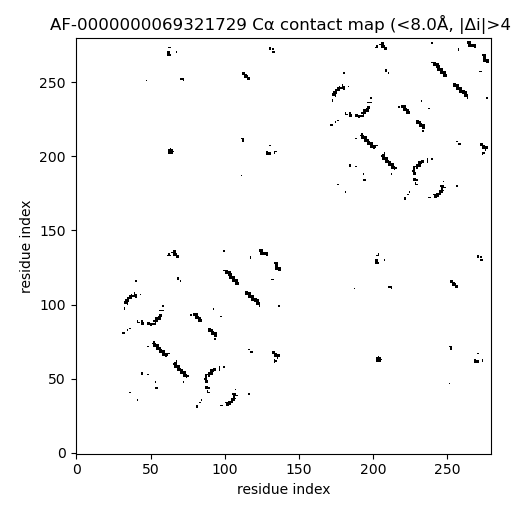 1
ATOM 1406 C C . VAL B 1 42 ? 12.609 9.234 11.125 1 98.31 42 VAL B C 1
ATOM 1408 O O . VAL B 1 42 ? 13.133 10.086 10.406 1 98.31 42 VAL B O 1
ATOM 1411 N N . LYS B 1 43 ? 13.039 8.07 11.242 1 97.94 43 LYS B N 1
ATOM 1412 C CA . LYS B 1 43 ? 14.242 7.645 10.531 1 97.94 43 LYS B CA 1
ATOM 1413 C C . LYS B 1 43 ? 14.062 7.785 9.023 1 97.94 43 LYS B C 1
ATOM 1415 O O . LYS B 1 43 ? 14.938 8.328 8.336 1 97.94 43 LYS B O 1
ATOM 1420 N N . ARG B 1 44 ? 12.953 7.359 8.531 1 98.25 44 ARG B N 1
ATOM 1421 C CA . ARG B 1 44 ? 12.695 7.43 7.098 1 98.25 44 ARG B CA 1
ATOM 1422 C C . ARG B 1 44 ? 12.602 8.875 6.625 1 98.25 44 ARG B C 1
ATOM 1424 O O . ARG B 1 44 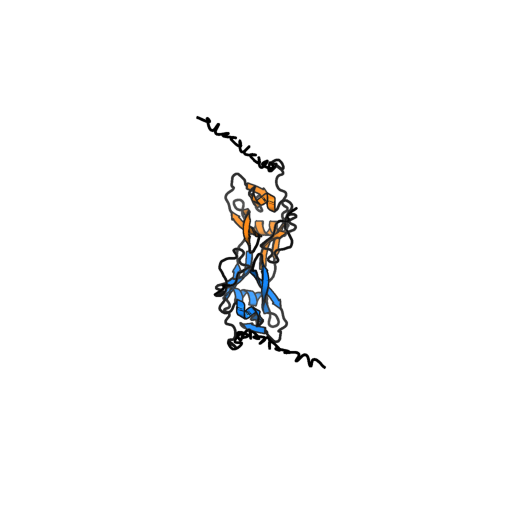? 13.133 9.227 5.57 1 98.25 44 ARG B O 1
ATOM 1431 N N . LEU B 1 45 ? 11.961 9.664 7.371 1 98.25 45 LEU B N 1
ATOM 1432 C CA . LEU B 1 45 ? 11.828 11.07 7.004 1 98.25 45 LEU B CA 1
ATOM 1433 C C . LEU B 1 45 ? 13.195 11.75 6.934 1 98.25 45 LEU B C 1
ATOM 1435 O O . LEU B 1 45 ? 13.445 12.547 6.035 1 98.25 45 LEU B O 1
ATOM 1439 N N . LYS B 1 46 ? 14.023 11.414 7.824 1 97.94 46 LYS B N 1
ATOM 1440 C CA . LYS B 1 46 ? 15.352 12.008 7.828 1 97.94 46 LYS B CA 1
ATOM 1441 C C . LYS B 1 46 ? 16.141 11.602 6.586 1 97.94 46 LYS B C 1
ATOM 1443 O O . LYS B 1 46 ? 17.016 12.344 6.129 1 97.94 46 LYS B O 1
ATOM 1448 N N . GLU B 1 47 ? 15.789 10.469 6.066 1 97.38 47 GLU B N 1
ATOM 1449 C CA . GLU B 1 47 ? 16.469 9.969 4.871 1 97.38 47 GLU B CA 1
ATOM 1450 C C . GLU B 1 47 ? 15.938 10.648 3.615 1 97.38 47 GLU B C 1
ATOM 1452 O O . GLU B 1 47 ? 16.672 10.812 2.635 1 97.38 47 GLU B O 1
ATOM 1457 N N . ILE B 1 48 ? 14.68 11.07 3.65 1 97.12 48 ILE B N 1
ATOM 1458 C CA . ILE B 1 48 ? 14.094 11.422 2.365 1 97.12 48 ILE B CA 1
ATOM 1459 C C . ILE B 1 48 ? 13.719 12.906 2.357 1 97.12 48 ILE B C 1
ATOM 1461 O O . ILE B 1 48 ? 13.391 13.461 1.308 1 97.12 48 ILE B O 1
ATOM 1465 N N . CYS B 1 49 ? 13.68 13.492 3.473 1 96.44 49 CYS B N 1
ATOM 1466 C CA . CYS B 1 49 ? 13.328 14.898 3.562 1 96.44 49 CYS B CA 1
ATOM 1467 C C . CYS B 1 49 ? 14.539 15.734 3.979 1 96.44 49 CYS B C 1
ATOM 1469 O O . CYS B 1 49 ? 15.445 15.234 4.641 1 96.44 49 CYS B O 1
ATOM 1471 N N . ASP B 1 50 ? 14.453 16.969 3.553 1 93.25 50 ASP B N 1
ATOM 1472 C CA . ASP B 1 50 ? 15.367 17.984 4.074 1 93.25 50 ASP B CA 1
ATOM 1473 C C . ASP B 1 50 ? 14.609 19.031 4.879 1 93.25 50 ASP B C 1
ATOM 1475 O O . ASP B 1 50 ? 13.469 18.812 5.289 1 93.25 50 ASP B O 1
ATOM 1479 N N . ASP B 1 51 ? 15.234 20.188 5.129 1 91.56 51 ASP B N 1
ATOM 1480 C CA . ASP B 1 51 ? 14.641 21.219 5.988 1 91.56 51 ASP B CA 1
ATOM 1481 C C . ASP B 1 51 ? 13.461 21.891 5.297 1 91.56 51 ASP B C 1
ATOM 1483 O O . ASP B 1 51 ? 12.664 22.578 5.945 1 91.56 51 ASP B O 1
ATOM 1487 N N . LYS B 1 52 ? 13.297 21.719 4.109 1 94.44 52 LYS B N 1
ATOM 1488 C CA . LYS B 1 52 ? 12.258 22.422 3.377 1 94.44 52 LYS B CA 1
ATOM 1489 C C . LYS B 1 52 ? 11.078 21.516 3.072 1 94.44 52 LYS B C 1
ATOM 1491 O O . LYS B 1 52 ? 9.977 21.984 2.791 1 94.44 52 LYS B O 1
ATOM 1496 N N . SER B 1 53 ? 11.328 20.188 3.094 1 97.69 53 SER B N 1
ATOM 1497 C CA . SER B 1 53 ? 10.273 19.266 2.711 1 97.69 53 SER B CA 1
ATOM 1498 C C . SER B 1 53 ? 9.742 18.5 3.92 1 97.69 53 SER B C 1
ATOM 1500 O O . SER B 1 53 ? 10.383 18.469 4.973 1 97.69 53 SER B O 1
ATOM 1502 N N . PHE B 1 54 ? 8.539 17.953 3.812 1 98.31 54 PHE B N 1
ATOM 1503 C CA . PHE B 1 54 ? 7.883 17.219 4.887 1 98.31 54 PHE B CA 1
ATOM 1504 C C . PHE B 1 54 ? 6.887 16.219 4.324 1 98.31 54 PHE B C 1
ATOM 1506 O O . PHE B 1 54 ? 6.543 16.266 3.141 1 98.31 54 PHE B O 1
ATOM 1513 N N . LEU B 1 55 ? 6.488 15.289 5.113 1 98.38 55 LEU B N 1
ATOM 1514 C CA . LEU B 1 55 ? 5.422 14.352 4.777 1 98.38 55 LEU B CA 1
ATOM 1515 C C . LEU B 1 55 ? 4.055 14.977 5.027 1 98.38 55 LEU B C 1
ATOM 1517 O O . LEU B 1 55 ? 3.729 15.336 6.16 1 98.38 55 LEU B O 1
ATOM 1521 N N . ARG B 1 56 ? 3.283 15.078 3.984 1 98.31 56 ARG B N 1
ATOM 1522 C CA . ARG B 1 56 ? 1.898 15.516 4.129 1 98.31 56 ARG B CA 1
ATOM 1523 C C . ARG B 1 56 ? 0.953 14.328 4.215 1 98.31 56 ARG B C 1
ATOM 1525 O O . ARG B 1 56 ? 1.036 13.398 3.402 1 98.31 56 ARG B O 1
ATOM 1532 N N . VAL B 1 57 ? 0.089 14.383 5.219 1 96.62 57 VAL B N 1
ATOM 1533 C CA . VAL B 1 57 ? -0.95 13.367 5.383 1 96.62 57 VAL B CA 1
ATOM 1534 C C . VAL B 1 57 ? -2.322 13.992 5.129 1 96.62 57 VAL B C 1
ATOM 1536 O O . VAL B 1 57 ? -2.656 15.023 5.703 1 96.62 57 VAL B O 1
ATOM 1539 N N . THR B 1 58 ? -3.113 13.32 4.266 1 93.31 58 THR B N 1
ATOM 1540 C CA . THR B 1 58 ? -4.473 13.773 3.98 1 93.31 58 THR B CA 1
ATOM 1541 C C . THR B 1 58 ? -5.445 12.602 4.004 1 93.31 58 THR B C 1
ATOM 1543 O O . THR B 1 58 ? -5.082 11.477 3.648 1 93.31 58 THR B O 1
ATOM 1546 N N . ILE B 1 59 ? -6.598 12.914 4.445 1 89.19 59 ILE B N 1
ATOM 1547 C CA . ILE B 1 59 ? -7.668 11.93 4.383 1 89.19 59 ILE B CA 1
ATOM 1548 C C . ILE B 1 59 ? -8.586 12.227 3.199 1 89.19 59 ILE B C 1
ATOM 1550 O O . ILE B 1 59 ? -9.062 13.359 3.047 1 89.19 59 ILE B O 1
ATOM 1554 N N . GLU B 1 60 ? -8.703 11.266 2.348 1 83.25 60 GLU B N 1
ATOM 1555 C CA . GLU B 1 60 ? -9.555 11.414 1.175 1 83.25 60 GLU B CA 1
ATOM 1556 C C . GLU B 1 60 ? -10.672 10.375 1.175 1 83.25 60 GLU B C 1
ATOM 1558 O O . GLU B 1 60 ? -10.531 9.305 1.766 1 83.25 60 GLU B O 1
ATOM 1563 N N . GLY B 1 61 ? -11.797 10.961 0.458 1 74.56 61 GLY B N 1
ATOM 1564 C CA . GLY B 1 61 ? -12.82 9.961 0.18 1 74.56 61 GLY B CA 1
ATOM 1565 C C . GLY B 1 61 ? -12.352 8.898 -0.791 1 74.56 61 GLY B C 1
ATOM 1566 O O . GLY B 1 61 ? -11.617 9.188 -1.737 1 74.56 61 GLY B O 1
ATOM 1567 N N . GLY B 1 62 ? -12.656 7.832 -0.608 1 65.94 62 GLY B N 1
ATOM 1568 C CA . GLY B 1 62 ? -12.297 6.746 -1.507 1 65.94 62 GLY B CA 1
ATOM 1569 C C . GLY B 1 62 ? -12.094 5.422 -0.793 1 65.94 62 GLY B C 1
ATOM 1570 O O . GLY B 1 62 ? -12.336 5.316 0.411 1 65.94 62 GLY B O 1
ATOM 1571 N N . GLY B 1 63 ? -11.812 4.637 -1.515 1 54.28 63 GLY B N 1
ATOM 1572 C CA . GLY B 1 63 ? -11.773 3.26 -1.047 1 54.28 63 GLY B CA 1
ATOM 1573 C C . GLY B 1 63 ? -13.117 2.57 -1.095 1 54.28 63 GLY B C 1
ATOM 1574 O O . GLY B 1 63 ? -14.148 3.217 -1.308 1 54.28 63 GLY B O 1
ATOM 1575 N N . CYS B 1 64 ? -13.086 1.513 -1.458 1 57.5 64 CYS B N 1
ATOM 1576 C CA . CYS B 1 64 ? -14.336 0.811 -1.732 1 57.5 64 CYS B CA 1
ATOM 1577 C C . CYS B 1 64 ? -15.484 1.415 -0.938 1 57.5 64 CYS B C 1
ATOM 1579 O O . CYS B 1 64 ? -16.562 1.646 -1.482 1 57.5 64 CYS B O 1
ATOM 1581 N N . SER B 1 65 ? -15.477 1.564 0.303 1 59.19 65 SER B N 1
ATOM 1582 C CA . SER B 1 65 ? -16.609 2.025 1.106 1 59.19 65 SER B CA 1
ATOM 1583 C C . SER B 1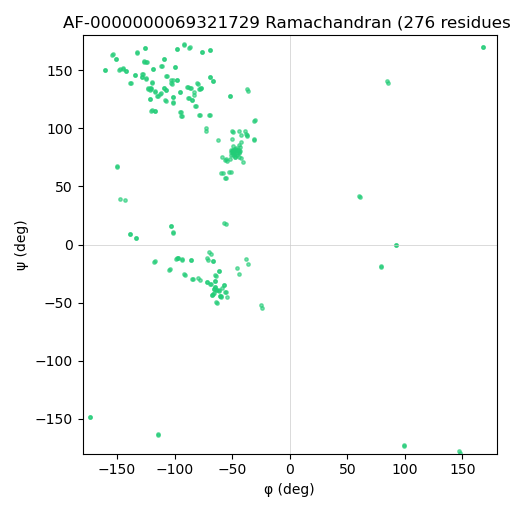 65 ? -16.141 2.912 2.256 1 59.19 65 SER B C 1
ATOM 1585 O O . SER B 1 65 ? -16.734 2.904 3.336 1 59.19 65 SER B O 1
ATOM 1587 N N . GLY B 1 66 ? -15.086 3.748 1.88 1 69.62 66 GLY B N 1
ATOM 1588 C CA . GLY B 1 66 ? -14.711 4.547 3.035 1 69.62 66 GLY B CA 1
ATOM 1589 C C . GLY B 1 66 ? -13.672 5.609 2.715 1 69.62 66 GLY B C 1
ATOM 1590 O O . GLY B 1 66 ? -13.773 6.293 1.693 1 69.62 66 GLY B O 1
ATOM 1591 N N . PHE B 1 67 ? -12.852 5.871 3.756 1 76.38 67 PHE B N 1
ATOM 1592 C CA . PHE B 1 67 ? -11.789 6.867 3.68 1 76.38 67 PHE B CA 1
ATOM 1593 C C . PHE B 1 67 ? -10.445 6.199 3.426 1 76.38 67 PHE B C 1
ATOM 1595 O O . PHE B 1 67 ? -10.25 5.031 3.764 1 76.38 67 PHE B O 1
ATOM 1602 N N . GLN B 1 68 ? -9.594 7.012 2.801 1 82.94 68 GLN B N 1
ATOM 1603 C CA . GLN B 1 68 ? -8.25 6.512 2.541 1 82.94 68 GLN B CA 1
ATOM 1604 C C . GLN B 1 68 ? -7.191 7.488 3.047 1 82.94 68 GLN B C 1
ATOM 1606 O O . GLN B 1 68 ? -7.352 8.703 2.93 1 82.94 68 GLN B O 1
ATOM 1611 N N . TYR B 1 69 ? -6.117 6.871 3.547 1 88.62 69 TYR B N 1
ATOM 1612 C CA . TYR B 1 69 ? -4.945 7.676 3.875 1 88.62 69 TYR B CA 1
ATOM 1613 C C . TYR B 1 69 ? -4.156 8.023 2.619 1 88.62 69 TYR B C 1
ATOM 1615 O O . TYR B 1 69 ? -3.891 7.156 1.783 1 88.62 69 TYR B O 1
ATOM 1623 N N . LYS B 1 70 ? -3.801 9.273 2.562 1 90.5 70 LYS B N 1
ATOM 1624 C CA . LYS B 1 70 ? -2.916 9.688 1.479 1 90.5 70 LYS B CA 1
ATOM 1625 C C . LYS B 1 70 ? -1.649 10.344 2.023 1 90.5 70 LYS B C 1
ATOM 1627 O O . LYS B 1 70 ? -1.719 11.195 2.908 1 90.5 70 LYS B O 1
ATOM 1632 N N . PHE B 1 71 ? -0.519 9.922 1.457 1 95.31 71 PHE B N 1
ATOM 1633 C CA . PHE B 1 71 ? 0.779 10.469 1.838 1 95.31 71 PHE B CA 1
ATOM 1634 C C . PHE B 1 71 ? 1.461 11.125 0.645 1 95.31 71 PHE B C 1
ATOM 1636 O O . PHE B 1 71 ? 1.43 10.594 -0.467 1 95.31 71 PHE B O 1
ATOM 1643 N N . ASP B 1 72 ? 2.088 12.281 0.916 1 96.38 72 ASP B N 1
ATOM 1644 C CA . ASP B 1 72 ? 2.871 12.977 -0.102 1 96.38 72 ASP B CA 1
ATOM 1645 C C . ASP B 1 72 ? 4.059 13.703 0.521 1 96.38 72 ASP B C 1
ATOM 1647 O O . ASP B 1 72 ? 4 14.117 1.682 1 96.38 72 ASP B O 1
ATOM 1651 N N . ILE B 1 73 ? 5.125 13.836 -0.281 1 98.06 73 ILE B N 1
ATOM 1652 C CA . ILE B 1 73 ? 6.18 14.758 0.116 1 98.06 73 ILE B CA 1
ATOM 1653 C C . ILE B 1 73 ? 5.871 16.156 -0.42 1 98.06 73 ILE B C 1
ATOM 1655 O O . ILE B 1 73 ? 5.609 16.328 -1.613 1 98.06 73 ILE B O 1
ATOM 1659 N N . ASP B 1 74 ? 5.863 17.094 0.465 1 97.69 74 ASP B N 1
ATOM 1660 C CA . ASP B 1 74 ? 5.484 18.469 0.153 1 97.69 74 ASP B CA 1
ATOM 1661 C C . ASP B 1 74 ? 6.496 19.453 0.722 1 97.69 74 ASP B C 1
ATOM 1663 O O . ASP B 1 74 ? 7.32 19.094 1.563 1 97.69 74 ASP B O 1
ATOM 1667 N N . ASP B 1 75 ? 6.434 20.719 0.249 1 97.62 75 ASP B N 1
ATOM 1668 C CA . ASP B 1 75 ? 7.359 21.719 0.755 1 97.62 75 ASP B CA 1
ATOM 1669 C C . ASP B 1 75 ? 6.652 23.062 0.977 1 97.62 75 ASP B C 1
ATOM 1671 O O . ASP B 1 75 ? 7.297 24.062 1.256 1 97.62 75 ASP B O 1
ATOM 1675 N N . LYS B 1 76 ? 5.344 23.047 0.864 1 97.62 76 LYS B N 1
ATOM 1676 C CA . LYS B 1 76 ? 4.551 24.266 1.075 1 97.62 76 LYS B CA 1
ATOM 1677 C C . LYS B 1 76 ? 3.535 24.062 2.195 1 97.62 76 LYS B C 1
ATOM 1679 O O . LYS B 1 76 ? 2.672 23.188 2.109 1 97.62 76 LYS B O 1
ATOM 1684 N N . LEU B 1 77 ? 3.617 24.969 3.17 1 96.69 77 LEU B N 1
ATOM 1685 C CA . LEU B 1 77 ? 2.67 24.938 4.281 1 96.69 77 LEU B CA 1
ATOM 1686 C C . LEU B 1 77 ? 1.426 25.75 3.961 1 96.69 77 LEU B C 1
ATOM 1688 O O . LEU B 1 77 ? 1.524 26.828 3.381 1 96.69 77 LEU B O 1
ATOM 1692 N N . GLU B 1 78 ? 0.313 25.172 4.281 1 96.56 78 GLU B N 1
ATOM 1693 C CA . GLU B 1 78 ? -0.942 25.906 4.145 1 96.56 78 GLU B CA 1
ATOM 1694 C C . GLU B 1 78 ? -1.383 26.5 5.48 1 96.56 78 GLU B C 1
ATOM 1696 O O . GLU B 1 78 ? -0.883 26.109 6.535 1 96.56 78 GLU B O 1
ATOM 1701 N N . ALA B 1 79 ? -2.373 27.375 5.422 1 96.06 79 ALA B N 1
ATOM 1702 C CA . ALA B 1 79 ? -2.803 28.156 6.582 1 96.06 79 ALA B CA 1
ATOM 1703 C C . ALA B 1 79 ? -3.389 27.25 7.66 1 96.06 79 ALA B C 1
ATOM 1705 O O . ALA B 1 79 ? -3.225 27.5 8.852 1 96.06 79 ALA B O 1
ATOM 1706 N N . ASP B 1 80 ? -4.012 26.141 7.305 1 95.62 80 ASP B N 1
ATOM 1707 C CA . ASP B 1 80 ? -4.703 25.312 8.289 1 95.62 80 ASP B CA 1
ATOM 1708 C C . ASP B 1 80 ? -3.879 24.078 8.633 1 95.62 80 ASP B C 1
ATOM 1710 O O . ASP B 1 80 ? -4.375 23.156 9.297 1 95.62 80 ASP B O 1
ATOM 1714 N N . ASP B 1 81 ? -2.635 24.141 8.281 1 96.44 81 ASP B N 1
ATOM 1715 C CA . ASP B 1 81 ? -1.776 22.984 8.516 1 96.44 81 ASP B CA 1
ATOM 1716 C C . ASP B 1 81 ? -1.302 22.922 9.969 1 96.44 81 ASP B C 1
ATOM 1718 O O . ASP B 1 81 ? -0.99 23.969 10.562 1 96.44 81 ASP B O 1
ATOM 1722 N N . VAL B 1 82 ? -1.309 21.734 10.516 1 95.62 82 VAL B N 1
ATOM 1723 C CA . VAL B 1 82 ? -0.682 21.453 11.805 1 95.62 82 VAL B CA 1
ATOM 1724 C C . VAL B 1 82 ? 0.589 20.641 11.594 1 95.62 82 VAL B C 1
ATOM 1726 O O . VAL B 1 82 ? 0.584 19.656 10.852 1 95.62 82 VAL B O 1
ATOM 1729 N N . VAL B 1 83 ? 1.736 21.016 12.242 1 96.06 83 VAL B N 1
ATOM 1730 C CA . VAL B 1 83 ? 3.041 20.406 12.016 1 96.06 83 VAL B CA 1
ATOM 1731 C C . VAL B 1 83 ? 3.439 19.578 13.242 1 96.06 83 VAL B C 1
ATOM 1733 O O . VAL B 1 83 ? 3.305 20.031 14.375 1 96.06 83 VAL B O 1
ATOM 1736 N N . PHE B 1 84 ? 3.932 18.359 12.922 1 96.5 84 PHE B N 1
ATOM 1737 C CA . PHE B 1 84 ? 4.434 17.469 13.953 1 96.5 84 PHE B CA 1
ATOM 1738 C C . PHE B 1 84 ? 5.871 17.047 13.656 1 96.5 84 PHE B C 1
ATOM 1740 O O . PHE B 1 84 ? 6.219 16.781 12.508 1 96.5 84 PHE B O 1
ATOM 1747 N N . GLY B 1 85 ? 6.734 16.906 14.695 1 94.69 85 GLY B N 1
ATOM 1748 C CA . GLY B 1 85 ? 8.086 16.406 14.531 1 94.69 85 GLY B CA 1
ATOM 1749 C C . GLY B 1 85 ? 9.133 17.5 14.484 1 94.69 85 GLY B C 1
ATOM 1750 O O . GLY B 1 85 ? 8.828 18.672 14.781 1 94.69 85 GLY B O 1
ATOM 1751 N N . GLU B 1 86 ? 10.336 17.078 14.188 1 90.62 86 GLU B N 1
ATOM 1752 C CA . GLU B 1 86 ? 11.477 17.969 14.133 1 90.62 86 GLU B CA 1
ATOM 1753 C C . GLU B 1 86 ? 11.695 18.516 12.719 1 90.62 86 GLU B C 1
ATOM 1755 O O . GLU B 1 86 ? 11.07 18.031 11.766 1 90.62 86 GLU B O 1
ATOM 1760 N N . LYS B 1 87 ? 12.578 19.438 12.57 1 88.25 87 LYS B N 1
ATOM 1761 C CA . LYS B 1 87 ? 12.789 20.188 11.344 1 88.25 87 LYS B CA 1
ATOM 1762 C C . LYS B 1 87 ? 13.062 19.266 10.164 1 88.25 87 LYS B C 1
ATOM 1764 O O . LYS B 1 87 ? 12.539 19.469 9.07 1 88.25 87 LYS B O 1
ATOM 1769 N N . ASP B 1 88 ? 13.828 18.203 10.281 1 92.5 88 ASP B N 1
ATOM 1770 C CA . ASP B 1 88 ? 14.188 17.328 9.164 1 92.5 88 ASP B CA 1
ATOM 1771 C C . ASP B 1 88 ? 13.352 16.047 9.172 1 92.5 88 ASP B C 1
ATOM 1773 O O . ASP B 1 88 ? 13.68 15.078 8.484 1 92.5 88 ASP B O 1
ATOM 1777 N N . ALA B 1 89 ? 12.32 15.969 9.977 1 97.25 89 ALA B N 1
ATOM 1778 C CA . ALA B 1 89 ? 11.406 14.836 10.086 1 97.25 89 ALA B CA 1
ATOM 1779 C C . ALA B 1 89 ? 10.008 15.297 10.5 1 97.25 89 ALA B C 1
ATOM 1781 O O . ALA B 1 89 ? 9.508 14.914 11.562 1 97.25 89 ALA B O 1
ATOM 1782 N N . ARG B 1 90 ? 9.445 16 9.617 1 97.69 90 ARG B N 1
ATOM 1783 C CA . ARG B 1 90 ? 8.156 16.609 9.945 1 97.69 90 ARG B CA 1
ATOM 1784 C C . ARG B 1 90 ? 7.016 15.906 9.227 1 97.69 90 ARG B C 1
ATOM 1786 O O . ARG B 1 90 ? 7.148 15.523 8.07 1 97.69 90 ARG B O 1
ATOM 1793 N N . VAL B 1 91 ? 5.918 15.844 9.914 1 98.25 91 VAL B N 1
ATOM 1794 C CA . VAL B 1 91 ? 4.633 15.43 9.367 1 98.25 91 VAL B CA 1
ATOM 1795 C C . VAL B 1 91 ? 3.639 16.578 9.445 1 98.25 91 VAL B C 1
ATOM 1797 O O . VAL B 1 91 ? 3.512 17.234 10.484 1 98.25 91 VAL B O 1
ATOM 1800 N N . VAL B 1 92 ? 2.977 16.797 8.312 1 97.81 92 VAL B N 1
ATOM 1801 C CA . VAL B 1 92 ? 2.025 17.891 8.227 1 97.81 92 VAL B CA 1
ATOM 1802 C C . VAL B 1 92 ? 0.639 17.359 7.875 1 97.81 92 VAL B C 1
ATOM 1804 O O . VAL B 1 92 ? 0.499 16.531 6.977 1 97.81 92 VAL B O 1
ATOM 1807 N N . ILE B 1 93 ? -0.331 17.859 8.641 1 97.38 93 ILE B N 1
ATOM 1808 C CA . ILE B 1 93 ? -1.71 17.453 8.406 1 97.38 93 ILE B CA 1
ATOM 1809 C C . ILE B 1 93 ? -2.637 18.656 8.508 1 97.38 93 ILE B C 1
ATOM 1811 O O . ILE B 1 93 ? -2.463 19.516 9.383 1 97.38 93 ILE B O 1
ATOM 1815 N N . ASP B 1 94 ? -3.613 18.672 7.57 1 95.81 94 ASP B N 1
ATOM 1816 C CA . ASP B 1 94 ? -4.547 19.781 7.652 1 95.81 94 ASP B CA 1
ATOM 1817 C C . ASP B 1 94 ? -5.547 19.578 8.789 1 95.81 94 ASP B C 1
ATOM 1819 O O . ASP B 1 94 ? -5.781 18.453 9.227 1 95.81 94 ASP B O 1
ATOM 1823 N N . GLN B 1 95 ? -6.199 20.609 9.117 1 93.69 95 GLN B N 1
ATOM 1824 C CA . GLN B 1 95 ? -7.105 20.625 10.266 1 93.69 95 GLN B CA 1
ATOM 1825 C C . GLN B 1 95 ? -8.281 19.672 10.039 1 93.69 95 GLN B C 1
ATOM 1827 O O . GLN B 1 95 ? -8.758 19.031 10.977 1 93.69 95 GLN B O 1
ATOM 1832 N N . THR B 1 96 ? -8.727 19.578 8.891 1 91.12 96 THR B N 1
ATOM 1833 C CA . THR B 1 96 ? -9.852 18.703 8.562 1 91.12 96 THR B CA 1
ATOM 1834 C C . THR B 1 96 ? -9.453 17.234 8.711 1 91.12 96 THR B C 1
ATOM 1836 O O . THR B 1 96 ? -10.203 16.453 9.289 1 91.12 96 THR B O 1
ATOM 1839 N N . SER B 1 97 ? -8.305 16.906 8.242 1 93 97 SER B N 1
ATOM 1840 C CA . SER B 1 97 ? -7.832 15.531 8.273 1 93 97 SER B CA 1
ATOM 1841 C C . SER B 1 97 ? -7.48 15.094 9.688 1 93 97 SER B C 1
ATOM 1843 O O . SER B 1 97 ? -7.633 13.922 10.039 1 93 97 SER B O 1
ATOM 1845 N N . ILE B 1 98 ? -7.027 16 10.453 1 92.12 98 ILE B N 1
ATOM 1846 C CA . ILE B 1 98 ? -6.574 15.672 11.805 1 92.12 98 ILE B CA 1
ATOM 1847 C C . ILE B 1 98 ? -7.711 15.016 12.586 1 92.12 98 ILE B C 1
ATOM 1849 O O . ILE B 1 98 ? -7.473 14.133 13.406 1 92.12 98 ILE B O 1
ATOM 1853 N N . GLU B 1 99 ? -8.875 15.391 12.375 1 88.56 99 GLU B N 1
ATOM 1854 C CA . GLU B 1 99 ? -10.047 14.883 13.086 1 88.56 99 GLU B CA 1
ATOM 1855 C C . GLU B 1 99 ? -10.227 13.383 12.867 1 88.56 99 GLU B C 1
ATOM 1857 O O . GLU B 1 99 ? -10.773 12.688 13.719 1 88.56 99 GLU B O 1
ATOM 1862 N N . TYR B 1 100 ? -9.703 12.93 11.875 1 88.44 100 TYR B N 1
ATOM 1863 C CA . TYR B 1 100 ? -9.906 11.531 11.516 1 88.44 100 TYR B CA 1
ATOM 1864 C C . TYR B 1 100 ? -8.789 10.656 12.07 1 88.44 100 TYR B C 1
ATOM 1866 O O . TYR B 1 100 ? -8.906 9.43 12.094 1 88.44 100 TYR B O 1
ATOM 1874 N N . VAL B 1 101 ? -7.695 11.289 12.531 1 92.06 101 VAL B N 1
ATOM 1875 C CA . VAL B 1 101 ? -6.551 10.453 12.875 1 92.06 101 VAL B CA 1
ATOM 1876 C C . VAL B 1 101 ? -5.992 10.875 14.234 1 92.06 101 VAL B C 1
ATOM 1878 O O . VAL B 1 101 ? -4.926 10.406 14.641 1 92.06 101 VAL B O 1
ATOM 1881 N N . ASN B 1 102 ? -6.711 11.758 14.789 1 92 102 ASN B N 1
ATOM 1882 C CA . ASN B 1 102 ? -6.238 12.211 16.094 1 92 102 ASN B CA 1
ATOM 1883 C C . ASN B 1 102 ? -5.988 11.031 17.031 1 92 102 ASN B C 1
ATOM 1885 O O . ASN B 1 102 ? -6.859 10.18 17.219 1 92 102 ASN B O 1
ATOM 1889 N N . GLY B 1 103 ? -4.707 11.008 17.641 1 93.88 103 GLY B N 1
ATOM 1890 C CA . GLY B 1 103 ? -4.34 9.93 18.547 1 93.88 103 GLY B CA 1
ATOM 1891 C C . GLY B 1 103 ? -3.639 8.781 17.859 1 93.88 103 GLY B C 1
ATOM 1892 O O . GLY B 1 103 ? -3.168 7.848 18.516 1 93.88 103 GLY B O 1
ATOM 1893 N N . SER B 1 104 ? -3.436 8.844 16.594 1 94.69 104 SER B N 1
ATOM 1894 C CA . SER B 1 104 ? -2.814 7.785 15.812 1 94.69 104 SER B CA 1
ATOM 1895 C C . SER B 1 104 ? -1.295 7.918 15.812 1 94.69 104 SER B C 1
ATOM 1897 O O . SER B 1 104 ? -0.751 8.906 16.312 1 94.69 104 SER B O 1
ATOM 1899 N N . THR B 1 105 ? -0.657 6.902 15.305 1 97 105 THR B N 1
ATOM 1900 C CA . THR B 1 105 ? 0.784 6.902 15.078 1 97 105 THR B CA 1
ATOM 1901 C C . THR B 1 105 ? 1.095 6.809 13.586 1 97 105 THR B C 1
ATOM 1903 O O . THR B 1 105 ? 0.55 5.953 12.883 1 97 105 THR B O 1
ATOM 1906 N N . ILE B 1 106 ? 1.908 7.719 13.109 1 97.25 106 ILE B N 1
ATOM 1907 C CA . ILE B 1 106 ? 2.469 7.582 11.766 1 97.25 106 ILE B CA 1
ATOM 1908 C C . ILE B 1 106 ? 3.717 6.703 11.82 1 97.25 106 ILE B C 1
ATOM 1910 O O . ILE B 1 106 ? 4.637 6.961 12.602 1 97.25 106 ILE B O 1
ATOM 1914 N N . ASP B 1 107 ? 3.674 5.645 11.008 1 97.62 107 ASP B N 1
ATOM 1915 C CA . ASP B 1 107 ? 4.727 4.633 11.023 1 97.62 107 ASP B CA 1
ATOM 1916 C C . ASP B 1 107 ? 5.293 4.41 9.625 1 97.62 107 ASP B C 1
ATOM 1918 O O . ASP B 1 107 ? 4.715 4.867 8.633 1 97.62 107 ASP B O 1
ATOM 1922 N N . PHE B 1 108 ? 6.488 3.9 9.555 1 97.62 108 PHE B N 1
ATOM 1923 C CA . PHE B 1 108 ? 7.059 3.373 8.32 1 97.62 108 PHE B CA 1
ATOM 1924 C C . PHE B 1 108 ? 7.352 1.883 8.453 1 97.62 108 PHE B C 1
ATOM 1926 O O . PHE B 1 108 ? 8.227 1.482 9.227 1 97.62 108 PHE B O 1
ATOM 1933 N N . HIS B 1 109 ? 6.641 1.18 7.672 1 95.94 109 HIS B N 1
ATOM 1934 C CA . HIS B 1 109 ? 6.801 -0.269 7.719 1 95.94 109 HIS B CA 1
ATOM 1935 C C . HIS B 1 109 ? 7.629 -0.769 6.539 1 95.94 109 HIS B C 1
ATOM 1937 O O . HIS B 1 109 ? 7.484 -0.275 5.418 1 95.94 109 HIS B O 1
ATOM 1943 N N . THR B 1 110 ? 8.547 -1.76 6.879 1 95.12 110 THR B N 1
ATOM 1944 C CA . THR B 1 110 ? 9.375 -2.373 5.844 1 95.12 110 THR B CA 1
ATOM 1945 C C . THR B 1 110 ? 9.133 -3.877 5.777 1 95.12 110 THR B C 1
ATOM 1947 O O . THR B 1 110 ? 9.336 -4.59 6.766 1 95.12 110 THR B O 1
ATOM 1950 N N . GLU B 1 111 ? 8.594 -4.383 4.668 1 94.56 111 GLU B N 1
ATOM 1951 C CA . GLU B 1 111 ? 8.438 -5.801 4.34 1 94.56 111 GLU B CA 1
ATOM 1952 C C . GLU B 1 111 ? 9.062 -6.125 2.986 1 94.56 111 GLU B C 1
ATOM 1954 O O . GLU B 1 111 ? 9.438 -5.219 2.234 1 94.56 111 GLU B O 1
ATOM 1959 N N . LEU B 1 112 ? 9.148 -7.422 2.738 1 94.5 112 LEU B N 1
ATOM 1960 C CA . LEU B 1 112 ? 9.711 -7.875 1.472 1 94.5 112 LEU B CA 1
ATOM 1961 C C . LEU B 1 112 ? 8.82 -7.469 0.302 1 94.5 112 LEU B C 1
ATOM 1963 O O . LEU B 1 112 ? 9.32 -7.09 -0.76 1 94.5 112 LEU B O 1
ATOM 1967 N N . ILE B 1 113 ? 7.539 -7.539 0.529 1 95.5 113 ILE B N 1
ATOM 1968 C CA . ILE B 1 113 ? 6.609 -7.359 -0.579 1 95.5 113 ILE B CA 1
ATOM 1969 C C . ILE B 1 113 ? 6.219 -5.883 -0.69 1 95.5 113 ILE B C 1
ATOM 1971 O O . ILE B 1 113 ? 5.734 -5.441 -1.732 1 95.5 113 ILE B O 1
ATOM 1975 N N . ARG B 1 114 ? 6.332 -5.195 0.485 1 94.75 114 ARG B N 1
ATOM 1976 C CA . ARG B 1 114 ? 5.941 -3.789 0.464 1 94.75 114 ARG B CA 1
ATOM 1977 C C . ARG B 1 114 ? 6.547 -3.035 1.642 1 94.75 114 ARG B C 1
ATOM 1979 O O . ARG B 1 114 ? 6.816 -3.623 2.689 1 94.75 114 ARG B O 1
ATOM 1986 N N . SER B 1 115 ? 6.773 -1.792 1.399 1 96 115 SER B N 1
ATOM 1987 C CA . SER B 1 115 ? 7.176 -0.839 2.43 1 96 115 SER B CA 1
ATOM 1988 C C . SER B 1 115 ? 6.52 0.52 2.213 1 96 115 SER B C 1
ATOM 1990 O O . SER B 1 115 ? 6.234 0.904 1.075 1 96 115 SER B O 1
ATOM 1992 N N . GLY B 1 116 ? 6.285 1.213 3.312 1 96.75 116 GLY B N 1
ATOM 1993 C CA . GLY B 1 116 ? 5.703 2.535 3.143 1 96.75 116 GLY B CA 1
ATOM 1994 C C . GLY B 1 116 ? 5.195 3.135 4.438 1 96.75 116 GLY B C 1
ATOM 1995 O O . GLY B 1 116 ? 5.102 2.443 5.457 1 96.75 116 GLY B O 1
ATOM 1996 N N . PHE B 1 117 ? 4.863 4.406 4.312 1 96.88 117 PHE B N 1
ATOM 1997 C CA . PHE B 1 117 ? 4.219 5.082 5.434 1 96.88 117 PHE B CA 1
ATOM 1998 C C . PHE B 1 117 ? 2.809 4.551 5.652 1 96.88 117 PHE B C 1
ATOM 2000 O O . PHE B 1 117 ? 2.115 4.207 4.691 1 96.88 117 PHE B O 1
ATOM 2007 N N . ARG B 1 118 ? 2.459 4.496 6.934 1 94.19 118 ARG B N 1
ATOM 2008 C CA . ARG B 1 118 ? 1.117 4.059 7.301 1 94.19 118 ARG B CA 1
ATOM 2009 C C . ARG B 1 118 ? 0.672 4.703 8.609 1 94.19 118 ARG B C 1
ATOM 2011 O O . ARG B 1 118 ? 1.497 5.223 9.367 1 94.19 118 ARG B O 1
ATOM 2018 N N . ILE B 1 119 ? -0.607 4.699 8.766 1 93.38 119 ILE B N 1
ATOM 2019 C CA . ILE B 1 119 ? -1.177 5.109 10.047 1 93.38 119 ILE B CA 1
ATOM 2020 C C . ILE B 1 119 ? -1.578 3.877 10.852 1 93.38 119 ILE B C 1
ATOM 2022 O O . ILE B 1 119 ? -2.248 2.98 10.328 1 93.38 119 ILE B O 1
ATOM 2026 N N . ILE B 1 120 ? -1.049 3.838 12.133 1 93 120 ILE B N 1
ATOM 2027 C CA . ILE B 1 120 ? -1.426 2.717 12.984 1 93 120 ILE B CA 1
ATOM 2028 C C . ILE B 1 120 ? -2.033 3.24 14.281 1 93 120 ILE B C 1
ATOM 2030 O O . ILE B 1 120 ? -1.9 4.422 14.609 1 93 120 ILE B O 1
ATOM 2034 N N . ASN B 1 121 ? -2.859 2.367 14.961 1 91.88 121 ASN B N 1
ATOM 2035 C CA . ASN B 1 121 ? -3.484 2.684 16.234 1 91.88 121 ASN B CA 1
ATOM 2036 C C . ASN B 1 121 ? -4.402 3.896 16.125 1 91.88 121 ASN B C 1
ATOM 2038 O O . ASN B 1 121 ? -4.355 4.793 16.969 1 91.88 121 ASN B O 1
ATOM 2042 N N . ASN B 1 122 ? -5.172 3.996 15.062 1 88.88 122 ASN B N 1
ATOM 2043 C CA . ASN B 1 122 ? -6.172 5.047 14.906 1 88.88 122 ASN B CA 1
ATOM 2044 C C . ASN B 1 122 ? -7.438 4.738 15.703 1 88.88 122 ASN B C 1
ATOM 2046 O O . ASN B 1 122 ? -8.195 3.832 15.352 1 88.88 122 ASN B O 1
ATOM 2050 N N . PRO B 1 123 ? -7.645 5.512 16.703 1 88.44 123 PRO B N 1
ATOM 2051 C CA . PRO B 1 123 ? -8.797 5.223 17.547 1 88.44 123 PRO B CA 1
ATOM 2052 C C . PRO B 1 123 ? -10.133 5.422 16.828 1 88.44 123 PRO B C 1
ATOM 2054 O O . PRO B 1 123 ? -11.164 4.918 17.281 1 88.44 123 PRO B O 1
ATOM 2057 N N . LYS B 1 124 ? -10.102 6.07 15.703 1 83.56 124 LYS B N 1
ATOM 2058 C CA . LYS B 1 124 ? -11.328 6.406 14.992 1 83.56 124 LYS B CA 1
ATOM 2059 C C . LYS B 1 124 ? -11.625 5.391 13.891 1 83.56 124 LYS B C 1
ATOM 2061 O O . LYS B 1 124 ? -12.688 5.438 13.266 1 83.56 124 LYS B O 1
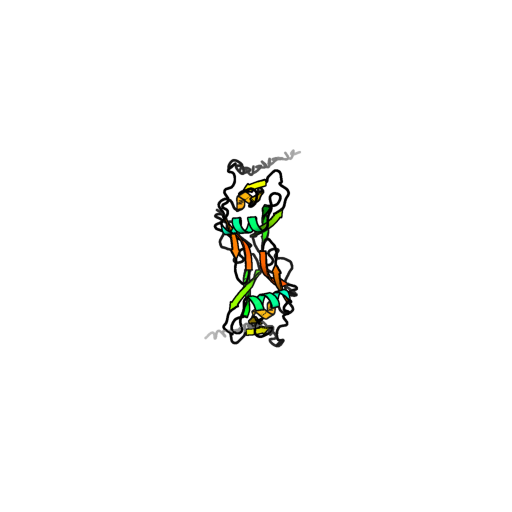ATOM 2066 N N . ALA B 1 125 ? -10.695 4.578 13.609 1 80.06 125 ALA B N 1
ATOM 2067 C CA . ALA B 1 125 ? -10.859 3.641 12.5 1 80.06 125 ALA B CA 1
ATOM 2068 C C . ALA B 1 125 ? -11.57 2.371 12.961 1 80.06 125 ALA B C 1
ATOM 2070 O O . ALA B 1 125 ? -11.305 1.861 14.047 1 80.06 125 ALA B O 1
ATOM 2071 N N . GLU B 1 126 ? -12.57 2.033 12.023 1 72.75 126 GLU B N 1
ATOM 2072 C CA . GLU B 1 126 ? -13.188 0.723 12.203 1 72.75 126 GLU B CA 1
ATOM 2073 C C . GLU B 1 126 ? -12.344 -0.377 11.57 1 72.75 126 GLU B C 1
ATOM 2075 O O . GLU B 1 126 ? -11.719 -0.163 10.531 1 72.75 126 GLU B O 1
ATOM 2080 N N . GLN B 1 127 ? -11.961 -1.449 12.156 1 61.56 127 GLN B N 1
ATOM 2081 C CA . GLN B 1 127 ? -11.141 -2.545 11.641 1 61.56 127 GLN B CA 1
ATOM 2082 C C . GLN B 1 127 ? -11.734 -3.123 10.359 1 61.56 127 GLN B C 1
ATOM 2084 O O . GLN B 1 127 ? -11.086 -3.904 9.664 1 61.56 127 GLN B O 1
ATOM 2089 N N . GLY B 1 128 ? -12.609 -2.422 9.695 1 56.66 128 GLY B N 1
ATOM 2090 C CA . GLY B 1 128 ? -13.375 -3.094 8.664 1 56.66 128 GLY B CA 1
ATOM 2091 C C . GLY B 1 128 ? -12.656 -3.17 7.332 1 56.66 128 GLY B C 1
ATOM 2092 O O . GLY B 1 128 ? -13.039 -3.947 6.453 1 56.66 128 GLY B O 1
ATOM 2093 N N . CYS B 1 129 ? -11.703 -2.172 6.906 1 61.84 129 CYS B N 1
ATOM 2094 C CA . CYS B 1 129 ? -11.164 -2.326 5.562 1 61.84 129 CYS B CA 1
ATOM 2095 C C . CYS B 1 129 ? -9.836 -3.076 5.59 1 61.84 129 CYS B C 1
ATOM 2097 O O . CYS B 1 129 ? -8.984 -2.805 6.438 1 61.84 129 CYS B O 1
ATOM 2099 N N . SER B 1 130 ? -9.742 -4.234 5.062 1 59.34 130 SER B N 1
ATOM 2100 C CA . SER B 1 130 ? -8.633 -5.172 5.129 1 59.34 130 SER B CA 1
ATOM 2101 C C . SER B 1 130 ? -7.422 -4.656 4.355 1 59.34 130 SER B C 1
ATOM 2103 O O . SER B 1 130 ? -6.328 -5.219 4.453 1 59.34 130 SER B O 1
ATOM 2105 N N . CYS B 1 131 ? -7.555 -3.529 3.594 1 65.44 131 CYS B N 1
ATOM 2106 C CA . CYS B 1 131 ? -6.465 -3.209 2.678 1 65.44 131 CYS B CA 1
ATOM 2107 C C . CYS B 1 131 ? -5.371 -2.42 3.387 1 65.44 131 CYS B C 1
ATOM 2109 O O . CYS B 1 131 ? -4.238 -2.348 2.902 1 65.44 131 CYS B O 1
ATOM 2111 N N . GLY B 1 132 ? -5.586 -1.907 4.527 1 67.06 132 GLY B N 1
ATOM 2112 C CA . GLY B 1 132 ? -4.621 -1.129 5.289 1 67.06 132 GLY B CA 1
ATOM 2113 C C . GLY B 1 132 ? -4.496 0.304 4.809 1 67.06 132 GLY B C 1
ATOM 2114 O O . GLY B 1 132 ? -3.924 1.15 5.5 1 67.06 132 GLY B O 1
ATOM 2115 N N . ALA B 1 133 ? -4.949 0.522 3.572 1 65.56 133 ALA B N 1
ATOM 2116 C CA . ALA B 1 133 ? -4.883 1.867 3.008 1 65.56 133 ALA B CA 1
ATOM 2117 C C . ALA B 1 133 ? -6.219 2.588 3.143 1 65.56 133 ALA B C 1
ATOM 2119 O O . ALA B 1 133 ? -6.301 3.803 2.953 1 65.56 133 ALA B O 1
ATOM 2120 N N . SER B 1 134 ? -7.188 1.785 3.496 1 64.5 134 SER B N 1
ATOM 2121 C CA . SER B 1 134 ? -8.547 2.307 3.623 1 64.5 134 SER B CA 1
ATOM 2122 C C . SER B 1 134 ? -9.156 1.934 4.969 1 64.5 134 SER B C 1
ATOM 2124 O O . SER B 1 134 ? -8.758 0.943 5.586 1 64.5 134 SER B O 1
ATOM 2126 N N . PHE B 1 135 ? -10.023 2.865 5.508 1 65.88 135 PHE B N 1
ATOM 2127 C CA . PHE B 1 135 ? -10.672 2.627 6.793 1 65.88 135 PHE B CA 1
ATOM 2128 C C . PHE B 1 135 ? -12.078 3.199 6.805 1 65.88 135 PHE B C 1
ATOM 2130 O O . PHE B 1 135 ? -12.391 4.113 6.035 1 65.88 135 PHE B O 1
ATOM 2137 N N . ALA B 1 136 ? -12.867 2.537 7.598 1 66.56 136 ALA B N 1
ATOM 2138 C CA . ALA B 1 136 ? -14.195 3.066 7.895 1 66.56 136 ALA B CA 1
ATOM 2139 C C . ALA B 1 136 ? -14.227 3.734 9.266 1 66.56 136 ALA B C 1
ATOM 2141 O O . ALA B 1 136 ? -13.492 3.336 10.172 1 66.56 136 ALA B O 1
ATOM 2142 N N . ILE B 1 137 ? -14.992 4.855 9.289 1 67.69 137 ILE B N 1
ATOM 2143 C CA . ILE B 1 137 ? -15.094 5.566 10.562 1 67.69 137 ILE B CA 1
ATOM 2144 C C . ILE B 1 137 ? -16.062 4.832 11.484 1 67.69 137 ILE B C 1
ATOM 2146 O O . ILE B 1 137 ? -17.109 4.363 11.039 1 67.69 137 ILE B O 1
ATOM 2150 N N . LYS B 1 138 ? -15.555 4.727 12.75 1 67 138 LYS B N 1
ATOM 2151 C CA . LYS B 1 138 ? -16.438 4.168 13.766 1 67 138 LYS B CA 1
ATOM 2152 C C . LYS B 1 138 ? -17.578 5.133 14.094 1 67 138 LYS B C 1
ATOM 2154 O O . LYS B 1 138 ? -17.359 6.332 14.258 1 67 138 LYS B O 1
ATOM 2159 N N . LEU B 1 139 ? -18.75 4.688 13.68 1 55.47 139 LEU B N 1
ATOM 2160 C CA . LEU B 1 139 ? -19.891 5.504 14.055 1 55.47 139 LEU B CA 1
ATOM 2161 C C . LEU B 1 139 ? -20.203 5.363 15.539 1 55.47 139 LEU B C 1
ATOM 2163 O O . LEU B 1 139 ? -20.219 4.25 16.078 1 55.47 139 LEU B O 1
ATOM 2167 N N . ASP B 1 140 ? -19.797 6.211 16.391 1 48.12 140 ASP B N 1
ATOM 2168 C CA . ASP B 1 140 ? -20.328 6.188 17.75 1 48.12 140 ASP B CA 1
ATOM 2169 C C . ASP B 1 140 ? -21.859 6.184 17.75 1 48.12 140 ASP B C 1
ATOM 2171 O O . ASP B 1 140 ? -22.484 6.766 16.859 1 48.12 140 ASP B O 1
#

Secondary structure (DSSP, 8-state):
-----------------------------------EE-HHHHHHHHHH--SS-EEEEEEEE-STTSEEEEEEEE----TTEEEEEETTEEEEEEHHHHHHHTT-EEEEEE-SSEEEEEEES-TTEETT-TTSSEEEE---/-----------------------------------EE-HHHHHHHHHH--SS-EEEEEEEE-STTSEEEEEEEE----TTEEEEEETTEEEEEEHHHHHHHTT-EEEEEE-SSEEEEEEES-TTEETT-TTSSEEEE---

Foldseek 3Di:
DPPPPPPPVVPPPPPPPPPPPPPPPPPPCPPQFDEAEDPQLQVVLLVPFDLQKEKEWAWDDDDPPFIFIDIDIDRDDDPQWDWDDDRSRIYIYGPVRSVQQRPWYWHWDDDPVDTDIAIHPRPQFDPPDPPRGGTHGDDD/DPPPPPPPVVPPPPPPPPPPPPPPPPPPCPPQFDEAEDPQLQVVLLVPFDLQKEKEWAWDDDDPPFIFIDIDIDRDDDPQWDWDDDRSRIYIYGPVRSVQQRPWYWYWDDDPVDTDIAIHPRPQFDPPDPPRGGTHGDDD

InterPro domains:
  IPR000361 Core domain, A-type assembly protein ATAP [PF01521] (35-132)
  IPR016092 FeS A-type assembly protein ATAP [TIGR00049] (35-136)
  IPR035903 HesB-like domain superfamily [G3DSA:2.60.300.12] (35-139)
  IPR035903 HesB-like domain superfamily [SSF89360] (34-121)

Solvent-accessible surface area (backbone atoms only — not comparable to full-atom values): 16285 Å² total; per-residue (Å²): 137,82,79,75,77,76,78,73,77,73,76,75,76,74,72,74,72,75,72,72,70,70,68,71,74,74,72,69,79,71,66,73,64,47,71,44,72,36,71,52,27,43,54,50,30,48,72,75,31,44,78,63,32,31,40,34,44,43,67,37,87,33,32,46,63,33,32,23,72,40,78,43,83,42,67,76,86,58,93,59,51,45,81,43,75,50,71,39,31,29,41,34,31,37,62,76,36,34,74,63,39,44,62,15,29,42,34,42,48,84,52,94,61,38,31,30,64,45,79,41,74,39,77,44,50,32,88,74,27,76,69,75,50,32,33,30,73,57,77,127,135,85,78,78,76,77,77,74,76,75,77,76,76,75,73,74,75,74,70,73,72,72,68,71,76,74,73,69,78,72,65,73,63,46,72,44,72,36,70,52,26,41,55,50,30,50,73,75,31,44,78,62,32,30,41,33,46,42,67,38,85,31,32,49,62,34,32,22,72,40,79,43,84,42,67,77,86,57,93,57,50,46,80,42,75,50,70,41,30,28,39,35,31,37,61,75,37,34,74,63,38,43,61,14,29,41,34,44,47,83,54,95,61,37,31,30,63,43,78,41,74,38,78,43,51,31,86,74,27,75,68,74,50,30,33,29,73,57,78,126